Protein AF-A0A7S2NVS0-F1 (afdb_monomer_lite)

pLDDT: mean 70.88, std 17.39, range [43.09, 97.0]

Radius of gyration: 30.99 Å; chains: 1; bounding box: 41×58×102 Å

Sequence (188 aa):
AEGAEGAEAVEVVMEDGVVEHVLVHRTHGPLVEQYDGSGAMSLRWAPSQRVSRKRPWDRLTSTERMLLIRTAAKKNRAIREWRGSYGGAIDPKVPAFLAGGEPQSDKQRAAPEVWLGMVGTAEAAMSREREVVRAKASTAAQIPPSAWSRWSADQREAFLAGGDEPEPTVLADKEKEEADQRGAPARS

Structure (mmCIF, N/CA/C/O backbone):
data_AF-A0A7S2NVS0-F1
#
_entry.id   AF-A0A7S2NVS0-F1
#
loop_
_atom_site.group_PDB
_atom_site.id
_atom_site.type_symbol
_atom_site.label_atom_id
_atom_site.label_alt_id
_atom_site.label_comp_id
_atom_site.label_asym_id
_atom_site.label_entity_id
_atom_site.label_seq_id
_atom_site.pdbx_PDB_ins_code
_atom_site.Cartn_x
_atom_site.Cartn_y
_atom_site.Cartn_z
_atom_site.occupancy
_atom_site.B_iso_or_equiv
_atom_site.auth_seq_id
_atom_site.auth_comp_id
_atom_site.auth_asym_id
_atom_site.auth_atom_id
_atom_site.pdbx_PDB_model_num
ATOM 1 N N . ALA A 1 1 ? -0.458 -10.986 -19.015 1.00 51.22 1 ALA A N 1
ATOM 2 C CA . ALA A 1 1 ? -0.830 -10.467 -17.686 1.00 51.22 1 ALA A CA 1
ATOM 3 C C . ALA A 1 1 ? -2.259 -10.909 -17.369 1.00 51.22 1 ALA A C 1
ATOM 5 O O . ALA A 1 1 ? -3.194 -10.166 -17.611 1.00 51.22 1 ALA A O 1
ATOM 6 N N . GLU A 1 2 ? -2.442 -12.139 -16.885 1.00 53.41 2 GLU A N 1
ATOM 7 C CA . GLU A 1 2 ? -3.771 -12.725 -16.597 1.00 53.41 2 GLU A CA 1
ATOM 8 C C . GLU A 1 2 ? -4.329 -12.332 -15.210 1.00 53.41 2 GLU A C 1
ATOM 10 O O . GLU A 1 2 ? -5.344 -12.850 -14.770 1.00 53.41 2 GLU A O 1
ATOM 15 N N . GLY A 1 3 ? -3.673 -11.418 -14.484 1.00 60.66 3 GLY A N 1
ATOM 16 C CA . GLY A 1 3 ? -4.007 -11.115 -13.083 1.00 60.66 3 GLY A CA 1
ATOM 17 C C . GLY A 1 3 ? -4.937 -9.921 -12.841 1.00 60.66 3 GLY A C 1
ATOM 18 O O . GLY A 1 3 ? -5.255 -9.647 -11.685 1.00 60.66 3 GLY A O 1
ATOM 19 N N . ALA A 1 4 ? -5.328 -9.180 -13.882 1.00 66.56 4 ALA A N 1
ATOM 20 C CA . ALA A 1 4 ? -6.094 -7.934 -13.742 1.00 66.56 4 ALA A CA 1
ATOM 21 C C . ALA A 1 4 ? -7.596 -8.084 -14.040 1.00 66.56 4 ALA A C 1
ATOM 23 O O . ALA A 1 4 ? -8.362 -7.148 -13.810 1.00 66.56 4 ALA A O 1
ATOM 24 N N . GLU A 1 5 ? -8.033 -9.237 -14.548 1.00 81.25 5 GLU A N 1
ATOM 25 C CA . GLU A 1 5 ? -9.437 -9.459 -14.884 1.00 81.25 5 GLU A CA 1
ATOM 26 C C . GLU A 1 5 ? -10.285 -9.469 -13.599 1.00 81.25 5 GLU A C 1
ATOM 28 O O . GLU A 1 5 ? -10.056 -10.262 -12.687 1.00 81.25 5 GLU A O 1
ATOM 33 N N . GLY A 1 6 ? -11.225 -8.527 -13.481 1.00 85.94 6 GLY A N 1
ATOM 34 C CA . GLY A 1 6 ? -12.038 -8.350 -12.271 1.00 85.94 6 GLY A CA 1
ATOM 35 C C . GLY A 1 6 ? -11.386 -7.530 -11.149 1.00 85.94 6 GLY A C 1
ATOM 36 O O . GLY A 1 6 ? -11.865 -7.575 -10.010 1.00 85.94 6 GLY A O 1
ATOM 37 N N . ALA A 1 7 ? -10.311 -6.789 -11.440 1.00 91.56 7 ALA A N 1
ATOM 38 C CA . ALA A 1 7 ? -9.795 -5.760 -10.542 1.00 91.56 7 ALA A CA 1
ATOM 39 C C . ALA A 1 7 ? -10.493 -4.410 -10.776 1.00 91.56 7 ALA A C 1
ATOM 41 O O . ALA A 1 7 ? -10.682 -3.984 -11.912 1.00 91.56 7 ALA A O 1
ATOM 42 N N . GLU A 1 8 ? -10.851 -3.729 -9.691 1.00 95.12 8 GLU A N 1
ATOM 43 C CA . GLU A 1 8 ? -11.427 -2.382 -9.705 1.00 95.12 8 GLU A CA 1
ATOM 44 C C . GLU A 1 8 ? -10.354 -1.353 -9.337 1.00 95.12 8 GLU A C 1
ATOM 46 O O . GLU A 1 8 ? -9.550 -1.588 -8.433 1.00 95.12 8 GLU A O 1
ATOM 51 N N . ALA A 1 9 ? -10.320 -0.217 -10.034 1.00 95.56 9 ALA A N 1
ATOM 52 C CA . ALA A 1 9 ? -9.428 0.883 -9.690 1.00 95.56 9 ALA A CA 1
ATOM 53 C C . ALA A 1 9 ? -10.047 1.729 -8.570 1.00 95.56 9 ALA A C 1
ATOM 55 O O . ALA A 1 9 ? -11.137 2.270 -8.723 1.00 95.56 9 ALA A O 1
ATOM 56 N N . VAL A 1 10 ? -9.331 1.855 -7.455 1.00 96.44 10 VAL A N 1
ATOM 57 C CA . VAL A 1 10 ? -9.724 2.663 -6.298 1.00 96.44 10 VAL A CA 1
ATOM 58 C C . VAL A 1 10 ? -8.764 3.838 -6.165 1.00 96.44 10 VAL A C 1
ATOM 60 O O . VAL A 1 10 ? -7.545 3.652 -6.171 1.00 96.44 10 VAL A O 1
ATOM 63 N N . GLU A 1 11 ? -9.311 5.043 -6.026 1.00 97.00 11 GLU A N 1
ATOM 64 C CA . GLU A 1 11 ? -8.546 6.260 -5.753 1.00 97.00 11 GLU A CA 1
ATOM 65 C C . GLU A 1 11 ? -8.281 6.404 -4.254 1.00 97.00 11 GLU A C 1
ATOM 67 O O . GLU A 1 11 ? -9.184 6.288 -3.422 1.00 97.00 11 GLU A O 1
ATOM 72 N N . VAL A 1 12 ? -7.025 6.658 -3.900 1.00 96.31 12 VAL A N 1
ATOM 73 C CA . VAL A 1 12 ? -6.580 6.813 -2.517 1.00 96.31 12 VAL A CA 1
ATOM 74 C C . VAL A 1 12 ? -5.915 8.171 -2.370 1.00 96.31 12 VAL A C 1
ATOM 76 O O . VAL A 1 12 ? -4.869 8.419 -2.964 1.00 96.31 12 VAL A O 1
ATOM 79 N N . VAL A 1 13 ? -6.501 9.037 -1.545 1.00 96.44 13 VAL A N 1
ATOM 80 C CA . VAL A 1 13 ? -5.886 10.317 -1.175 1.00 96.44 13 VAL A CA 1
ATOM 81 C C . VAL A 1 13 ? -4.841 10.068 -0.089 1.00 96.44 13 VAL A C 1
ATOM 83 O O . VAL A 1 13 ? -5.145 9.538 0.984 1.00 96.44 13 VAL A O 1
ATOM 86 N N . MET A 1 14 ? -3.596 10.417 -0.389 1.00 94.62 14 MET A N 1
ATOM 87 C CA . MET A 1 14 ? -2.447 10.261 0.498 1.00 94.62 14 MET A CA 1
ATOM 88 C C . MET A 1 14 ? -2.345 11.435 1.485 1.00 94.62 14 MET A C 1
ATOM 90 O O . MET A 1 14 ? -3.048 12.437 1.370 1.00 94.62 14 MET A O 1
ATOM 94 N N . GLU A 1 15 ? -1.468 11.312 2.485 1.00 92.88 15 GLU A N 1
ATOM 95 C CA . GLU A 1 15 ? -1.301 12.319 3.554 1.00 92.88 15 GLU A CA 1
ATOM 96 C C . GLU A 1 15 ? -0.820 13.679 3.037 1.00 92.88 15 GLU A C 1
ATOM 98 O O . GLU A 1 15 ? -1.098 14.703 3.649 1.00 92.88 15 GLU A O 1
ATOM 103 N N . ASP A 1 16 ? -0.136 13.691 1.898 1.00 91.94 16 ASP A N 1
ATOM 104 C CA . ASP A 1 16 ? 0.368 14.882 1.219 1.00 91.94 16 ASP A CA 1
ATOM 105 C C . ASP A 1 16 ? -0.579 15.406 0.125 1.00 91.94 16 ASP A C 1
ATOM 107 O O . ASP A 1 16 ? -0.202 16.275 -0.656 1.00 91.94 16 ASP A O 1
ATOM 111 N N . GLY A 1 17 ? -1.805 14.878 0.048 1.00 94.50 17 GLY A N 1
ATOM 112 C CA . GLY A 1 17 ? -2.812 15.286 -0.935 1.00 94.50 17 GLY A CA 1
ATOM 113 C C . GLY A 1 17 ? -2.634 14.676 -2.328 1.00 94.50 17 GLY A C 1
ATOM 114 O O . GLY A 1 17 ? -3.456 14.933 -3.205 1.00 94.50 17 GLY A O 1
ATOM 115 N N . VAL A 1 18 ? -1.609 13.844 -2.546 1.00 93.12 18 VAL A N 1
ATOM 116 C CA . VAL A 1 18 ? -1.428 13.118 -3.810 1.00 93.12 18 VAL A CA 1
ATOM 117 C C . VAL A 1 18 ? -2.477 12.013 -3.927 1.00 93.12 18 VAL A C 1
ATOM 119 O O . VAL A 1 18 ? -2.719 11.271 -2.974 1.00 93.12 18 VAL A O 1
ATOM 122 N N . VAL A 1 19 ? -3.093 11.887 -5.102 1.00 95.19 19 VAL A N 1
ATOM 123 C CA . VAL A 1 19 ? -4.043 10.810 -5.406 1.00 95.19 19 VAL A CA 1
ATOM 124 C C . VAL A 1 19 ? -3.295 9.646 -6.047 1.00 95.19 19 VAL A C 1
ATOM 126 O O . VAL A 1 19 ? -2.609 9.816 -7.052 1.00 95.19 19 VAL A O 1
ATOM 129 N N . GLU A 1 20 ? -3.428 8.459 -5.462 1.00 94.62 20 GLU A N 1
ATOM 130 C CA . GLU A 1 20 ? -2.866 7.216 -5.987 1.00 94.62 20 GLU A CA 1
ATOM 131 C C . GLU A 1 20 ? -3.966 6.258 -6.441 1.00 94.62 20 GLU A C 1
ATOM 133 O O . GLU A 1 20 ? -4.953 6.047 -5.735 1.00 94.62 20 GLU A O 1
ATOM 138 N N . HIS A 1 21 ? -3.763 5.625 -7.597 1.00 94.12 21 HIS A N 1
ATOM 139 C CA . HIS A 1 21 ? -4.664 4.597 -8.111 1.00 94.12 21 HIS A CA 1
ATOM 140 C C . HIS A 1 21 ? -4.182 3.212 -7.679 1.00 94.12 21 HIS A C 1
ATOM 142 O O . HIS A 1 21 ? -3.051 2.803 -7.956 1.00 94.12 21 HIS A O 1
ATOM 148 N N . VAL A 1 22 ? -5.056 2.467 -7.006 1.00 95.25 22 VAL A N 1
ATOM 149 C CA . VAL A 1 22 ? -4.787 1.098 -6.559 1.00 95.25 22 VAL A CA 1
ATOM 150 C C . VAL A 1 22 ? -5.774 0.154 -7.221 1.00 95.25 22 VAL A C 1
ATOM 152 O O . VAL A 1 22 ? -6.982 0.317 -7.087 1.00 95.25 22 VAL A O 1
ATOM 155 N N . LEU A 1 23 ? -5.262 -0.869 -7.901 1.00 95.44 23 LEU A N 1
ATOM 156 C CA . LEU A 1 23 ? -6.093 -1.950 -8.424 1.00 95.44 23 LEU A CA 1
ATOM 157 C C . LEU A 1 23 ? -6.447 -2.911 -7.289 1.00 95.44 23 LEU A C 1
ATOM 159 O O . LEU A 1 23 ? -5.560 -3.407 -6.600 1.00 95.44 23 LEU A O 1
ATOM 163 N N . VAL A 1 24 ? -7.729 -3.199 -7.092 1.00 95.19 24 VAL A N 1
ATOM 164 C CA . VAL A 1 24 ? -8.228 -4.091 -6.042 1.00 95.19 24 VAL A CA 1
ATOM 165 C C . VAL A 1 24 ? -8.973 -5.253 -6.678 1.00 95.19 24 VAL A C 1
ATOM 167 O O . VAL A 1 24 ? -10.038 -5.092 -7.262 1.00 95.19 24 VAL A O 1
ATOM 170 N N . HIS A 1 25 ? -8.424 -6.455 -6.539 1.00 94.31 25 HIS A N 1
ATOM 171 C CA . HIS A 1 25 ? -9.070 -7.679 -6.992 1.00 94.31 25 HIS A CA 1
ATOM 172 C C . HIS A 1 25 ? -10.105 -8.150 -5.965 1.00 94.31 25 HIS A C 1
ATOM 174 O O . HIS A 1 25 ? -9.804 -8.261 -4.772 1.00 94.31 25 HIS A O 1
ATOM 180 N N . ARG A 1 26 ? -11.302 -8.531 -6.425 1.00 91.56 26 ARG A N 1
ATOM 181 C CA . ARG A 1 26 ? -12.437 -8.895 -5.555 1.00 91.56 26 ARG A CA 1
ATOM 182 C C . ARG A 1 26 ? -12.120 -9.963 -4.501 1.00 91.56 26 ARG A C 1
ATOM 184 O O . ARG A 1 26 ? -12.617 -9.879 -3.384 1.00 91.56 26 ARG A O 1
ATOM 191 N N . THR A 1 27 ? -11.313 -10.967 -4.844 1.00 90.38 27 THR A N 1
ATOM 192 C CA . THR A 1 27 ? -10.939 -12.077 -3.938 1.00 90.38 27 THR A CA 1
ATOM 193 C C . THR A 1 27 ? -9.531 -11.975 -3.345 1.00 90.38 27 THR A C 1
ATOM 195 O O . THR A 1 27 ? -9.277 -12.552 -2.290 1.00 90.38 27 THR A O 1
ATOM 198 N N . HIS A 1 28 ? -8.615 -11.254 -3.999 1.00 88.25 28 HIS A N 1
ATOM 199 C CA . HIS A 1 28 ? -7.193 -11.228 -3.636 1.00 88.25 28 HIS A CA 1
ATOM 200 C C . HIS A 1 28 ? -6.777 -9.922 -2.948 1.00 88.25 28 HIS A C 1
ATOM 202 O O . HIS A 1 28 ? -5.671 -9.844 -2.413 1.00 88.25 28 HIS A O 1
ATOM 208 N N . GLY A 1 29 ? -7.653 -8.915 -2.943 1.00 92.50 29 GLY A N 1
ATOM 209 C CA . GLY A 1 29 ? -7.386 -7.607 -2.367 1.00 92.50 29 GLY A CA 1
ATOM 210 C C . GLY A 1 29 ? -6.532 -6.711 -3.263 1.00 92.50 29 GLY A C 1
ATOM 211 O O . GLY A 1 29 ? -6.523 -6.891 -4.483 1.00 92.50 29 GLY A O 1
ATOM 212 N N . PRO A 1 30 ? -5.851 -5.708 -2.685 1.00 94.56 30 PRO A N 1
ATOM 213 C CA . PRO A 1 30 ? -5.101 -4.733 -3.453 1.00 94.56 30 PRO A CA 1
ATOM 214 C C . PRO A 1 30 ? -3.887 -5.375 -4.128 1.00 94.56 30 PRO A C 1
ATOM 216 O O . PRO A 1 30 ? -3.174 -6.206 -3.551 1.00 94.56 30 PRO A O 1
ATOM 219 N N . LEU A 1 31 ? -3.658 -4.959 -5.364 1.00 92.62 31 LEU A N 1
ATOM 220 C CA . LEU A 1 31 ? -2.532 -5.337 -6.192 1.00 92.62 31 LEU A CA 1
ATOM 221 C C . LEU A 1 31 ? -1.467 -4.238 -6.121 1.00 92.62 31 LEU A C 1
ATOM 223 O O . LEU A 1 31 ? -1.772 -3.044 -6.091 1.00 92.62 31 LEU A O 1
ATOM 227 N N . VAL A 1 32 ? -0.211 -4.662 -6.092 1.00 91.62 32 VAL A N 1
ATOM 228 C CA . VAL A 1 32 ? 0.965 -3.795 -6.105 1.00 91.62 32 VAL A CA 1
ATOM 229 C C . VAL A 1 32 ? 1.737 -4.035 -7.386 1.00 91.62 32 VAL A C 1
ATOM 231 O O . VAL A 1 32 ? 1.923 -5.184 -7.789 1.00 91.62 32 VAL A O 1
ATOM 234 N N . GLU A 1 33 ? 2.177 -2.959 -8.025 1.00 89.06 33 GLU A N 1
ATOM 235 C CA . GLU A 1 33 ? 3.035 -3.045 -9.201 1.00 89.06 33 GLU A CA 1
ATOM 236 C C . GLU A 1 33 ? 4.318 -3.803 -8.861 1.00 89.06 33 GLU A C 1
ATOM 238 O O . GLU A 1 33 ? 4.931 -3.600 -7.815 1.00 89.06 33 GLU A O 1
ATOM 243 N N . GLN A 1 34 ? 4.740 -4.704 -9.737 1.00 85.50 34 GLN A N 1
ATOM 244 C CA . GLN A 1 34 ? 6.049 -5.325 -9.610 1.00 85.50 34 GLN A CA 1
ATOM 245 C C . GLN A 1 34 ? 7.122 -4.337 -10.039 1.00 85.50 34 GLN A C 1
ATOM 247 O O . GLN A 1 34 ? 6.891 -3.524 -10.932 1.00 85.50 34 GLN A O 1
ATOM 252 N N . TYR A 1 35 ? 8.304 -4.419 -9.424 1.00 81.00 35 TYR A N 1
ATOM 253 C CA . TYR A 1 35 ? 9.426 -3.548 -9.773 1.00 81.00 35 TYR A CA 1
ATOM 254 C C . TYR A 1 35 ? 9.670 -3.573 -11.278 1.00 81.00 35 TYR A C 1
ATOM 256 O O . TYR A 1 35 ? 9.578 -2.513 -11.895 1.00 81.00 35 TYR A O 1
ATOM 264 N N . ASP A 1 36 ? 9.830 -4.775 -11.847 1.00 77.19 36 ASP A N 1
ATOM 265 C CA . ASP A 1 36 ? 10.077 -5.076 -13.269 1.00 77.19 36 ASP A CA 1
ATOM 266 C C . ASP A 1 36 ? 9.042 -4.509 -14.259 1.00 77.19 36 ASP A C 1
ATOM 268 O O . ASP A 1 36 ? 9.291 -4.504 -15.461 1.00 77.19 36 ASP A O 1
ATOM 272 N N . GLY A 1 37 ? 7.897 -4.015 -13.776 1.00 74.56 37 GLY A N 1
ATOM 273 C CA . GLY A 1 37 ? 6.821 -3.491 -14.613 1.00 74.56 37 GLY A CA 1
ATOM 274 C C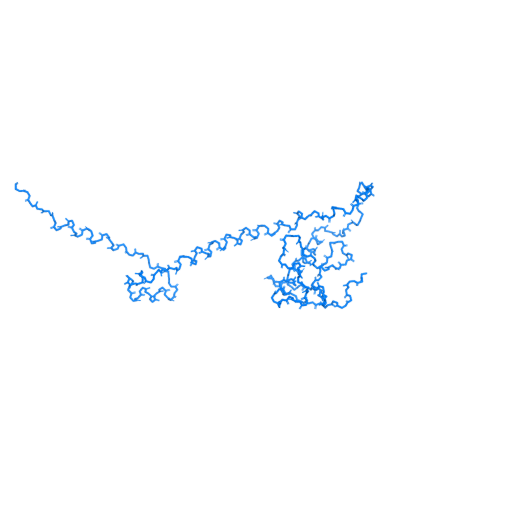 . GLY A 1 37 ? 6.069 -4.568 -15.391 1.00 74.56 37 GLY A C 1
ATOM 275 O O . GLY A 1 37 ? 5.205 -4.233 -16.196 1.00 74.56 37 GLY A O 1
ATOM 276 N N . SER A 1 38 ? 6.356 -5.850 -15.148 1.00 73.88 38 SER A N 1
ATOM 277 C CA . SER A 1 38 ? 5.754 -6.971 -15.875 1.00 73.88 38 SER A CA 1
ATOM 278 C C . SER A 1 38 ? 4.292 -7.229 -15.482 1.00 73.88 38 SER A C 1
ATOM 280 O O . SER A 1 38 ? 3.557 -7.921 -16.192 1.00 73.88 38 SER A O 1
ATOM 282 N N . GLY A 1 39 ? 3.833 -6.621 -14.385 1.00 78.94 39 GLY A N 1
ATOM 283 C CA . GLY A 1 39 ? 2.433 -6.609 -13.990 1.00 78.94 39 GLY A CA 1
ATOM 284 C C . GLY A 1 39 ? 2.211 -6.112 -12.569 1.00 78.94 39 GLY A C 1
ATOM 285 O O . GLY A 1 39 ? 3.102 -5.568 -11.915 1.00 78.94 39 GLY A O 1
ATOM 286 N N . ALA A 1 40 ? 0.988 -6.319 -12.088 1.00 79.19 40 ALA A N 1
ATOM 287 C CA . ALA A 1 40 ? 0.631 -6.127 -10.694 1.00 79.19 40 ALA A CA 1
ATOM 288 C C . ALA A 1 40 ? 0.474 -7.494 -10.023 1.00 79.19 40 ALA A C 1
ATOM 290 O O . ALA A 1 40 ? -0.106 -8.421 -10.591 1.00 79.19 40 ALA A O 1
ATOM 291 N N . MET A 1 41 ? 0.986 -7.624 -8.806 1.00 79.19 41 MET A N 1
ATOM 292 C CA . MET A 1 41 ? 0.850 -8.827 -7.998 1.00 79.19 41 MET A CA 1
ATOM 293 C C . MET A 1 41 ? 0.013 -8.538 -6.760 1.00 79.19 41 MET A C 1
ATOM 295 O O . MET A 1 41 ? 0.090 -7.453 -6.188 1.00 79.19 41 MET A O 1
ATOM 299 N N . SER A 1 42 ? -0.773 -9.519 -6.312 1.00 76.62 42 SER A N 1
ATOM 300 C CA . SER A 1 42 ? -1.450 -9.412 -5.016 1.00 76.62 42 SER A CA 1
ATOM 301 C C . SER A 1 42 ? -0.417 -9.107 -3.938 1.00 76.62 42 SER A C 1
ATOM 303 O O . SER A 1 42 ? 0.658 -9.719 -3.917 1.00 76.62 42 SER A O 1
ATOM 305 N N . LEU A 1 43 ? -0.740 -8.155 -3.060 1.00 73.94 43 LEU A N 1
ATOM 306 C CA . LEU A 1 43 ? 0.087 -7.797 -1.917 1.00 73.94 43 LEU A CA 1
ATOM 307 C C . LEU A 1 43 ? 0.180 -8.994 -0.954 1.00 73.94 43 LEU A C 1
ATOM 309 O O . LEU A 1 43 ? -0.506 -9.064 0.064 1.00 73.94 43 LEU A O 1
ATOM 313 N N . ARG A 1 44 ? 1.046 -9.961 -1.263 1.00 63.03 44 ARG A N 1
ATOM 314 C CA . ARG A 1 44 ? 1.382 -11.045 -0.344 1.00 63.03 44 ARG A CA 1
ATOM 315 C C . ARG A 1 44 ? 2.283 -10.458 0.732 1.00 63.03 44 ARG A C 1
ATOM 317 O O . ARG A 1 44 ? 3.398 -10.017 0.467 1.00 63.03 44 ARG A O 1
ATOM 324 N N . TRP A 1 45 ? 1.745 -10.389 1.944 1.00 59.19 45 TRP A N 1
ATOM 325 C CA . TRP A 1 45 ? 2.390 -9.780 3.100 1.00 59.19 45 TRP A CA 1
ATOM 326 C C . TRP A 1 45 ? 3.813 -10.291 3.329 1.00 59.19 45 TRP A C 1
ATOM 328 O O . TRP A 1 45 ? 4.070 -11.499 3.263 1.00 59.19 45 TRP A O 1
ATOM 338 N N . ALA A 1 46 ? 4.701 -9.366 3.697 1.00 49.59 46 ALA A N 1
ATOM 339 C CA . ALA A 1 46 ? 6.030 -9.681 4.197 1.00 49.59 46 ALA A CA 1
ATOM 340 C C . ALA A 1 46 ? 5.955 -10.733 5.341 1.00 49.59 46 ALA A C 1
ATOM 342 O O . ALA A 1 46 ? 4.987 -10.736 6.111 1.00 49.59 46 ALA A O 1
ATOM 343 N N . PRO A 1 47 ? 6.943 -11.638 5.475 1.00 49.59 47 PRO A N 1
ATOM 344 C CA . PRO A 1 47 ? 7.096 -12.643 6.537 1.00 49.59 47 PRO A CA 1
ATOM 345 C C . PRO A 1 47 ? 6.896 -12.125 7.953 1.00 49.59 47 PRO A C 1
ATOM 347 O O . PRO A 1 47 ? 6.464 -12.884 8.821 1.00 49.59 47 PRO A O 1
ATOM 350 N N . SER A 1 48 ? 7.175 -10.845 8.185 1.00 50.62 48 SER A N 1
ATOM 351 C CA . SER A 1 48 ? 7.202 -10.239 9.511 1.00 50.62 48 SER A CA 1
ATOM 352 C C . SER A 1 48 ? 5.823 -9.939 10.114 1.00 50.62 48 SER A C 1
ATOM 354 O O . SER A 1 48 ? 5.710 -9.888 11.337 1.00 50.62 48 SER A O 1
ATOM 356 N N . GLN A 1 49 ? 4.745 -9.818 9.326 1.00 51.28 49 GLN A N 1
ATOM 357 C CA . GLN A 1 49 ? 3.393 -9.596 9.866 1.00 51.28 49 GLN A CA 1
ATOM 358 C C . GLN A 1 49 ? 2.602 -10.909 9.962 1.00 51.28 49 GLN A C 1
ATOM 360 O O . GLN A 1 49 ? 1.840 -11.294 9.075 1.00 51.28 49 GLN A O 1
ATOM 365 N N . ARG A 1 50 ? 2.771 -11.616 11.088 1.00 50.97 50 ARG A N 1
ATOM 366 C CA . ARG A 1 50 ? 2.109 -12.905 11.380 1.00 50.97 50 ARG A CA 1
ATOM 367 C C . ARG A 1 50 ? 0.577 -12.834 11.506 1.00 50.97 50 ARG A C 1
ATOM 369 O O . ARG A 1 50 ? -0.070 -13.876 11.459 1.00 50.97 50 ARG A O 1
ATOM 376 N N . VAL A 1 51 ? -0.008 -11.648 11.679 1.00 47.62 51 VAL A N 1
ATOM 377 C CA . VAL A 1 51 ? -1.382 -11.509 12.202 1.00 47.62 51 VAL A CA 1
ATOM 378 C C . VAL A 1 51 ? -2.470 -11.548 11.112 1.00 47.62 51 VAL A C 1
ATOM 380 O O . VAL A 1 51 ? -3.594 -11.957 11.396 1.00 47.62 51 VAL A O 1
ATOM 383 N N . SER A 1 52 ? -2.165 -11.217 9.851 1.00 52.50 52 SER A N 1
ATOM 384 C CA . SER A 1 52 ? -3.181 -11.172 8.779 1.00 52.50 52 SER A CA 1
ATOM 385 C C . SER A 1 52 ? -3.147 -12.352 7.803 1.00 52.50 52 SER A C 1
ATOM 387 O O . SER A 1 52 ? -4.159 -12.626 7.165 1.00 52.50 52 SER A O 1
ATOM 389 N N . ARG A 1 53 ? -2.050 -13.127 7.751 1.00 57.53 53 ARG A N 1
ATOM 390 C CA . ARG A 1 53 ? -1.811 -14.202 6.757 1.00 57.53 53 ARG A CA 1
ATOM 391 C C . ARG A 1 53 ? -2.901 -15.268 6.630 1.00 57.53 53 ARG A C 1
ATOM 393 O O . ARG A 1 53 ? -2.946 -15.955 5.617 1.00 57.53 53 ARG A O 1
ATOM 400 N N . LYS A 1 54 ? -3.749 -15.437 7.643 1.00 66.00 54 LYS A N 1
ATOM 401 C CA . LYS A 1 54 ? -4.773 -16.489 7.657 1.00 66.00 54 LYS A CA 1
ATOM 402 C C . LYS A 1 54 ? -6.130 -16.050 7.115 1.00 66.00 54 LYS A C 1
ATOM 404 O O . LYS A 1 54 ? -6.940 -16.920 6.811 1.00 66.00 54 LYS A O 1
ATOM 409 N N . ARG A 1 55 ? -6.422 -14.745 7.052 1.00 83.81 55 ARG A N 1
ATOM 410 C CA . ARG A 1 55 ? -7.772 -14.278 6.717 1.00 83.81 55 ARG A CA 1
ATOM 411 C C . ARG A 1 55 ? -7.861 -13.908 5.233 1.00 83.81 55 ARG A C 1
ATOM 413 O O . ARG A 1 55 ? -7.082 -13.067 4.787 1.00 83.81 55 ARG A O 1
ATOM 420 N N . PRO A 1 56 ? -8.778 -14.532 4.473 1.00 88.12 56 PRO A N 1
ATOM 421 C CA . PRO A 1 56 ? -9.024 -14.145 3.091 1.00 88.12 56 PRO A CA 1
ATOM 422 C C . PRO A 1 56 ? -9.630 -12.732 3.037 1.00 88.12 56 PRO A C 1
ATOM 424 O O . PRO A 1 56 ? -10.199 -12.249 4.020 1.00 88.12 56 PRO A O 1
ATOM 427 N N . TRP A 1 57 ? -9.456 -12.048 1.904 1.00 90.56 57 TRP A N 1
ATOM 428 C CA . TRP A 1 57 ? -9.798 -10.630 1.723 1.00 90.56 57 TRP A CA 1
ATOM 429 C C . TRP A 1 57 ? -11.266 -10.303 2.046 1.00 90.56 57 TRP A C 1
ATOM 431 O O . TRP A 1 57 ? -11.585 -9.289 2.676 1.00 90.56 57 TRP A O 1
ATOM 441 N N . ASP A 1 58 ? -12.163 -11.209 1.670 1.00 91.56 58 ASP A N 1
ATOM 442 C CA . ASP A 1 58 ? -13.600 -11.162 1.932 1.00 91.56 58 ASP A CA 1
ATOM 443 C C . ASP A 1 58 ? -13.943 -11.204 3.432 1.00 91.56 58 ASP A C 1
ATOM 445 O O . ASP A 1 58 ? -14.978 -10.678 3.834 1.00 91.56 58 ASP A O 1
ATOM 449 N N . ARG A 1 59 ? -13.052 -11.731 4.279 1.00 91.12 59 ARG A N 1
ATOM 450 C CA . ARG A 1 59 ? -13.223 -11.807 5.741 1.00 91.12 59 ARG A CA 1
ATOM 451 C C . ARG A 1 59 ? -12.522 -10.697 6.522 1.00 91.12 59 ARG A C 1
ATOM 453 O O . ARG A 1 59 ? -12.543 -10.716 7.753 1.00 91.12 59 ARG A O 1
ATOM 460 N N . LEU A 1 60 ? -11.873 -9.760 5.839 1.00 90.12 60 LEU A N 1
ATOM 461 C CA . LEU A 1 60 ? -11.278 -8.592 6.482 1.00 90.12 60 LEU A CA 1
ATOM 462 C C . LEU A 1 60 ? -12.342 -7.541 6.805 1.00 90.12 60 LEU A C 1
ATOM 464 O O . LEU A 1 60 ? -13.292 -7.348 6.043 1.00 90.12 60 LEU A O 1
ATOM 468 N N . THR A 1 61 ? -12.153 -6.839 7.919 1.00 93.62 61 THR A N 1
ATOM 469 C CA . THR A 1 61 ? -12.977 -5.681 8.288 1.00 93.62 61 THR A CA 1
ATOM 470 C C . THR A 1 61 ? -12.746 -4.518 7.319 1.00 93.62 61 THR A C 1
ATOM 472 O O . THR A 1 61 ? -11.725 -4.459 6.630 1.00 93.62 61 THR A O 1
ATOM 475 N N . SER A 1 62 ? -13.673 -3.558 7.271 1.00 94.69 62 SER A N 1
ATOM 476 C CA . SER A 1 62 ? -13.526 -2.347 6.447 1.00 94.69 62 SER A CA 1
ATOM 477 C C . SER A 1 62 ? -12.230 -1.594 6.760 1.00 94.69 62 SER A C 1
ATOM 479 O O . SER A 1 62 ? -11.509 -1.204 5.843 1.00 94.69 62 SER A O 1
ATOM 481 N N . THR A 1 63 ? -11.880 -1.471 8.042 1.00 92.94 63 THR A N 1
ATOM 482 C CA . THR A 1 63 ? -10.643 -0.827 8.497 1.00 92.94 63 THR A CA 1
ATOM 483 C C . THR A 1 63 ? -9.397 -1.579 8.031 1.00 92.94 63 THR A C 1
ATOM 485 O O . THR A 1 63 ? -8.454 -0.960 7.543 1.00 92.94 63 THR A O 1
ATOM 488 N N . GLU A 1 64 ? -9.391 -2.913 8.126 1.00 90.25 64 GLU A N 1
ATOM 489 C CA . GLU A 1 64 ? -8.280 -3.741 7.636 1.00 90.25 64 GLU A CA 1
ATOM 490 C C . GLU A 1 64 ? -8.115 -3.605 6.117 1.00 90.25 64 GLU A C 1
ATOM 492 O O . GLU A 1 64 ? -6.999 -3.417 5.634 1.00 90.25 64 GLU A O 1
ATOM 497 N N . ARG A 1 65 ? -9.218 -3.635 5.358 1.00 92.56 65 ARG A N 1
ATOM 498 C CA . ARG A 1 65 ? -9.189 -3.436 3.902 1.00 92.56 65 ARG A CA 1
ATOM 499 C C . ARG A 1 65 ? -8.649 -2.058 3.533 1.00 92.56 65 ARG A C 1
ATOM 501 O O . ARG A 1 65 ? -7.765 -1.965 2.686 1.00 92.56 65 ARG A O 1
ATOM 508 N N . MET A 1 66 ? -9.122 -1.009 4.202 1.00 93.38 66 MET A N 1
ATOM 509 C CA . MET A 1 66 ? -8.656 0.363 3.991 1.00 93.38 66 MET A CA 1
ATOM 510 C C . MET A 1 66 ? -7.154 0.501 4.276 1.00 93.38 66 MET A C 1
ATOM 512 O O . MET A 1 66 ? -6.424 1.095 3.482 1.00 93.38 66 MET A O 1
ATOM 516 N N . LEU A 1 67 ? -6.668 -0.094 5.369 1.00 91.75 67 LEU A N 1
ATOM 517 C CA . LEU A 1 67 ? -5.249 -0.077 5.726 1.00 91.75 67 LEU A CA 1
ATOM 518 C C . LEU A 1 67 ? -4.390 -0.769 4.660 1.00 91.75 67 LEU A C 1
ATOM 520 O O . LEU A 1 67 ? -3.323 -0.269 4.297 1.00 91.75 67 LEU A O 1
ATOM 524 N N . LEU A 1 68 ? -4.860 -1.891 4.115 1.00 91.44 68 LEU A N 1
ATOM 525 C CA . LEU A 1 68 ? -4.160 -2.617 3.055 1.00 91.44 68 LEU A CA 1
ATOM 526 C C . LEU A 1 6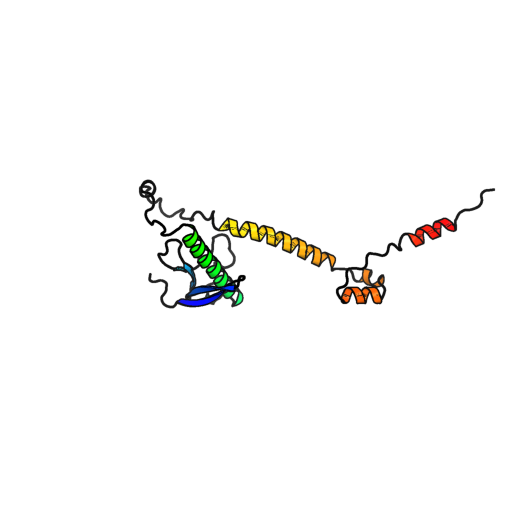8 ? -4.155 -1.866 1.725 1.00 91.44 68 LEU A C 1
ATOM 528 O O . LEU A 1 68 ? -3.117 -1.834 1.068 1.00 91.44 68 LEU A O 1
ATOM 532 N N . ILE A 1 69 ? -5.264 -1.225 1.357 1.00 94.31 69 ILE A N 1
ATOM 533 C CA . ILE A 1 69 ? -5.343 -0.380 0.159 1.00 94.31 69 ILE A CA 1
ATOM 534 C C . ILE A 1 69 ? -4.360 0.789 0.279 1.00 94.31 69 ILE A C 1
ATOM 536 O O . ILE A 1 69 ? -3.548 1.006 -0.618 1.00 94.31 69 ILE A O 1
ATOM 540 N N . ARG A 1 70 ? -4.331 1.475 1.428 1.00 93.88 70 ARG A N 1
ATOM 541 C CA . ARG A 1 70 ? -3.373 2.562 1.689 1.00 93.88 70 ARG A CA 1
ATOM 542 C C . ARG A 1 70 ? -1.922 2.079 1.683 1.00 93.88 70 ARG A C 1
ATOM 544 O O . ARG A 1 70 ? -1.035 2.778 1.205 1.00 93.88 70 ARG A O 1
ATOM 551 N N . THR A 1 71 ? -1.670 0.870 2.181 1.00 91.44 71 THR A N 1
ATOM 552 C CA . THR A 1 71 ? -0.335 0.252 2.138 1.00 91.44 71 THR A CA 1
ATOM 553 C C . THR A 1 71 ? 0.092 -0.043 0.701 1.00 91.44 71 THR A C 1
ATOM 555 O O . THR A 1 71 ? 1.236 0.220 0.336 1.00 91.44 71 THR A O 1
ATOM 558 N N . ALA A 1 72 ? -0.816 -0.564 -0.126 1.00 92.88 72 ALA A N 1
ATOM 559 C CA . ALA A 1 72 ? -0.559 -0.791 -1.542 1.00 92.88 72 ALA A CA 1
ATOM 560 C C . ALA A 1 72 ? -0.300 0.527 -2.287 1.00 92.88 72 ALA A C 1
ATOM 562 O O . ALA A 1 72 ? 0.674 0.601 -3.031 1.00 92.88 72 ALA A O 1
ATOM 563 N N . ALA A 1 73 ? -1.072 1.584 -2.005 1.00 95.25 73 ALA A N 1
ATOM 564 C CA . ALA A 1 73 ? -0.834 2.927 -2.540 1.00 95.25 73 ALA A CA 1
ATOM 565 C C . ALA A 1 73 ? 0.574 3.440 -2.193 1.00 95.25 73 ALA A C 1
ATOM 567 O O . ALA A 1 73 ? 1.323 3.834 -3.085 1.00 95.25 73 ALA A O 1
ATOM 568 N N . LYS A 1 74 ? 0.985 3.344 -0.914 1.00 93.88 74 LYS A N 1
ATOM 569 C CA . LYS A 1 74 ? 2.344 3.713 -0.469 1.00 93.88 74 LYS A CA 1
ATOM 570 C C . LYS A 1 74 ? 3.425 2.949 -1.245 1.00 93.88 74 LYS A C 1
ATOM 572 O O . LYS A 1 74 ? 4.425 3.541 -1.640 1.00 93.88 74 LYS A O 1
ATOM 577 N N . LYS A 1 75 ? 3.226 1.651 -1.499 1.00 91.00 75 LYS A N 1
ATOM 578 C CA . LYS A 1 75 ? 4.183 0.835 -2.265 1.00 91.00 75 LYS A CA 1
ATOM 579 C C . LYS A 1 75 ? 4.225 1.193 -3.748 1.00 91.00 75 LYS A C 1
ATOM 581 O O . LYS A 1 75 ? 5.320 1.350 -4.274 1.00 91.00 75 LYS A O 1
ATOM 586 N N . ASN A 1 76 ? 3.076 1.341 -4.404 1.00 92.56 76 ASN A N 1
ATOM 587 C CA . ASN A 1 76 ? 3.015 1.722 -5.819 1.00 92.56 76 ASN A CA 1
ATOM 588 C C . ASN A 1 76 ? 3.694 3.072 -6.046 1.00 92.56 76 ASN A C 1
ATOM 590 O O . ASN A 1 76 ? 4.503 3.211 -6.962 1.00 92.56 76 ASN A O 1
ATOM 594 N N . ARG A 1 77 ? 3.449 4.029 -5.149 1.00 93.06 77 ARG A N 1
ATOM 595 C CA . ARG A 1 77 ? 4.134 5.316 -5.160 1.00 93.06 77 ARG A CA 1
ATOM 596 C C . ARG A 1 77 ? 5.643 5.168 -5.011 1.00 93.06 77 ARG A C 1
ATOM 598 O O . ARG A 1 77 ? 6.372 5.670 -5.856 1.00 93.06 77 ARG A O 1
ATOM 605 N N . ALA A 1 78 ? 6.112 4.439 -3.997 1.00 90.06 78 ALA 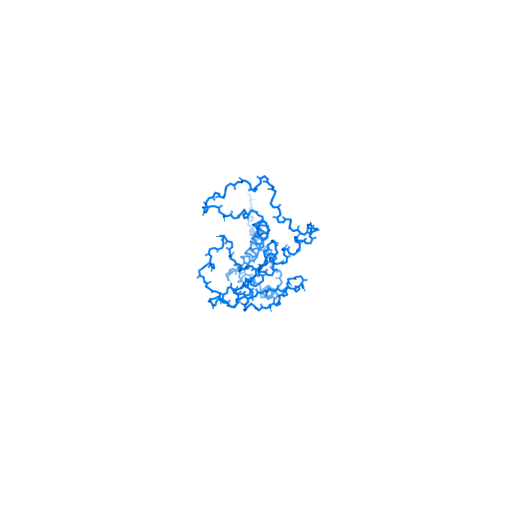A N 1
ATOM 606 C CA . ALA A 1 78 ? 7.543 4.223 -3.786 1.00 90.06 78 ALA A CA 1
ATOM 607 C C . ALA A 1 78 ? 8.217 3.567 -5.006 1.00 90.06 78 ALA A C 1
ATOM 609 O O . ALA A 1 78 ? 9.332 3.929 -5.372 1.00 90.06 78 ALA A O 1
ATOM 610 N N . ILE A 1 79 ? 7.535 2.632 -5.673 1.00 88.31 79 ILE A N 1
ATOM 611 C CA . ILE A 1 79 ? 8.017 2.002 -6.910 1.00 88.31 79 ILE A CA 1
ATOM 612 C C . ILE A 1 79 ? 8.082 3.020 -8.051 1.00 88.31 79 ILE A C 1
ATOM 614 O O . ILE A 1 79 ? 9.066 3.043 -8.790 1.00 88.31 79 ILE A O 1
ATOM 618 N N . ARG A 1 80 ? 7.073 3.884 -8.189 1.00 87.00 80 ARG A N 1
ATOM 619 C CA . ARG A 1 80 ? 7.045 4.935 -9.213 1.00 87.00 80 ARG A CA 1
ATOM 620 C C . ARG A 1 80 ? 8.136 5.981 -8.986 1.00 87.00 80 ARG A C 1
ATOM 622 O O . ARG A 1 80 ? 8.849 6.320 -9.926 1.00 87.00 80 ARG A O 1
ATOM 629 N N . GLU A 1 81 ? 8.300 6.446 -7.752 1.00 89.81 81 GLU A N 1
ATOM 630 C CA . GLU A 1 81 ? 9.363 7.373 -7.348 1.00 89.81 81 GLU A CA 1
ATOM 631 C C . GLU A 1 81 ? 10.745 6.766 -7.590 1.00 89.81 81 GLU A C 1
ATOM 633 O O . GLU A 1 81 ? 11.615 7.412 -8.173 1.00 89.81 81 GLU A O 1
ATOM 638 N N . TRP A 1 82 ? 10.936 5.497 -7.222 1.00 85.75 82 TRP A N 1
ATOM 639 C CA . TRP A 1 82 ? 12.165 4.765 -7.502 1.00 85.75 82 TRP A CA 1
ATOM 640 C C . TRP A 1 82 ? 12.451 4.681 -9.011 1.00 85.75 82 TRP A C 1
ATOM 642 O O . TRP A 1 82 ? 13.557 5.011 -9.439 1.00 85.75 82 TRP A O 1
ATOM 652 N N . ARG A 1 83 ? 11.452 4.344 -9.842 1.00 83.50 83 ARG A N 1
ATOM 653 C CA . ARG A 1 83 ? 11.595 4.335 -11.312 1.00 83.50 83 ARG A CA 1
ATOM 654 C C . ARG A 1 83 ? 11.959 5.710 -11.872 1.00 83.50 83 ARG A C 1
ATOM 656 O O . ARG A 1 83 ? 12.806 5.793 -12.757 1.00 83.50 83 ARG A O 1
ATOM 663 N N . GLY A 1 84 ? 11.329 6.770 -11.361 1.00 85.25 84 GLY A N 1
ATOM 664 C CA . GLY A 1 84 ? 11.614 8.149 -11.759 1.00 85.25 84 GLY A CA 1
ATOM 665 C C . GLY A 1 84 ? 13.016 8.608 -11.353 1.00 85.25 84 GLY A C 1
ATOM 666 O O . GLY A 1 84 ? 13.671 9.316 -12.110 1.00 85.25 84 GLY A O 1
ATOM 667 N N . SER A 1 85 ? 13.505 8.152 -10.196 1.00 84.38 85 SER A N 1
ATOM 668 C CA . SER A 1 85 ? 14.815 8.541 -9.654 1.00 84.38 85 SER A CA 1
ATOM 669 C C . SER A 1 85 ? 15.982 7.859 -10.371 1.00 84.38 85 SER A C 1
ATOM 671 O O . SER A 1 85 ? 17.042 8.457 -10.526 1.00 84.38 85 SER A O 1
ATOM 673 N N . TYR A 1 86 ? 15.798 6.615 -10.824 1.00 76.69 86 TYR A N 1
ATOM 674 C CA . TYR A 1 86 ? 16.841 5.834 -11.503 1.00 76.69 86 TYR A CA 1
ATOM 675 C C . TYR A 1 86 ? 16.922 6.066 -13.023 1.00 76.69 86 TYR A C 1
ATOM 677 O O . TYR A 1 86 ? 17.729 5.425 -13.689 1.00 76.69 86 TYR A O 1
ATOM 685 N N . GLY A 1 87 ? 16.142 6.996 -13.588 1.00 60.75 87 GLY A N 1
ATOM 686 C CA . GLY A 1 87 ? 16.343 7.465 -14.966 1.00 60.75 87 GLY A CA 1
ATOM 687 C C . GLY A 1 87 ? 15.892 6.518 -16.089 1.00 60.75 87 GLY A C 1
ATOM 688 O O . GLY A 1 87 ? 16.190 6.787 -17.249 1.00 60.75 87 GLY A O 1
ATOM 689 N N . GLY A 1 88 ? 15.123 5.469 -15.787 1.00 57.12 88 GLY A N 1
ATOM 690 C CA . GLY A 1 88 ? 14.406 4.683 -16.797 1.00 57.12 88 GLY A CA 1
ATOM 691 C C . GLY A 1 88 ? 14.927 3.263 -17.032 1.00 57.12 88 GLY A C 1
ATOM 692 O O . GLY A 1 88 ? 16.115 2.990 -16.940 1.00 57.12 88 GLY A O 1
ATOM 693 N N . ALA A 1 89 ? 13.956 2.394 -17.345 1.00 56.22 89 ALA A N 1
ATOM 694 C CA . ALA A 1 89 ? 14.026 0.960 -17.633 1.00 56.22 89 ALA A CA 1
ATOM 695 C C . ALA A 1 89 ? 14.864 0.129 -16.648 1.00 56.22 89 ALA A C 1
ATOM 697 O O . ALA A 1 89 ? 16.089 0.157 -16.646 1.00 56.22 89 ALA A O 1
ATOM 698 N N . ILE A 1 90 ? 14.183 -0.714 -15.865 1.00 55.50 90 ILE A N 1
ATOM 699 C CA . ILE A 1 90 ? 14.843 -1.887 -15.287 1.00 55.50 90 ILE A CA 1
ATOM 700 C C . ILE A 1 90 ? 15.425 -2.648 -16.456 1.00 55.50 90 ILE A C 1
ATOM 702 O O . ILE A 1 90 ? 14.658 -3.157 -17.267 1.00 55.50 90 ILE A O 1
ATOM 706 N N . ASP A 1 91 ? 16.749 -2.681 -16.565 1.00 55.25 91 ASP A N 1
ATOM 707 C CA . ASP A 1 91 ? 17.401 -3.529 -17.542 1.00 55.25 91 ASP A CA 1
ATOM 708 C C . ASP A 1 91 ? 17.071 -4.974 -17.136 1.00 55.25 91 ASP A C 1
ATOM 710 O O . ASP A 1 91 ? 17.556 -5.448 -16.102 1.00 55.25 91 ASP A O 1
ATOM 714 N N . PRO A 1 92 ? 16.190 -5.685 -17.870 1.00 59.28 92 PRO A N 1
ATOM 715 C CA . PRO A 1 92 ? 15.826 -7.050 -17.509 1.00 59.28 92 PRO A CA 1
ATOM 716 C C . PRO A 1 92 ? 17.009 -8.000 -17.737 1.00 59.28 92 PRO A C 1
ATOM 718 O O . PRO A 1 92 ? 16.946 -9.175 -17.368 1.00 59.28 92 PRO A O 1
ATOM 721 N N . LYS A 1 93 ? 18.095 -7.510 -18.354 1.00 60.53 93 LYS A N 1
ATOM 722 C CA . LYS A 1 93 ? 19.344 -8.236 -18.522 1.00 60.53 93 LYS A CA 1
ATOM 723 C C . LYS A 1 93 ? 20.058 -8.313 -17.182 1.00 60.53 93 LYS A C 1
ATOM 725 O O . LYS A 1 93 ? 20.955 -7.537 -16.864 1.00 60.53 93 LYS A O 1
ATOM 730 N N . VAL A 1 94 ? 19.670 -9.326 -16.416 1.00 61.75 94 VAL A N 1
ATOM 731 C CA . VAL A 1 94 ? 20.500 -9.894 -15.358 1.00 61.75 94 VAL A CA 1
ATOM 732 C C . VAL A 1 94 ? 21.920 -10.060 -15.927 1.00 61.75 94 VAL A C 1
ATOM 734 O O . VAL A 1 94 ? 22.073 -10.711 -16.965 1.00 61.75 94 VAL A O 1
ATOM 737 N N . PRO A 1 95 ? 22.953 -9.450 -15.315 1.00 69.69 95 PRO A N 1
ATOM 738 C CA . PRO A 1 95 ? 24.321 -9.542 -15.806 1.00 69.69 95 PRO A CA 1
ATOM 739 C C . PRO A 1 95 ? 24.727 -10.989 -16.094 1.00 69.69 95 PRO A C 1
ATOM 741 O O . PRO A 1 95 ? 24.424 -11.884 -15.308 1.00 69.69 95 PRO A O 1
ATOM 744 N N . ALA A 1 96 ? 25.438 -11.229 -17.200 1.00 65.88 96 ALA A N 1
ATOM 745 C CA . ALA A 1 96 ? 25.746 -12.583 -17.678 1.00 65.88 96 ALA A CA 1
ATOM 746 C C . ALA A 1 96 ? 26.454 -13.469 -16.631 1.00 65.88 96 ALA A C 1
ATOM 748 O O . ALA A 1 96 ? 26.267 -14.683 -16.627 1.00 65.88 96 ALA A O 1
ATOM 749 N N . PHE A 1 97 ? 27.203 -12.872 -15.696 1.00 71.75 97 PHE A N 1
ATOM 750 C CA . PHE A 1 97 ? 27.849 -13.598 -14.598 1.00 71.75 97 PHE A CA 1
ATOM 751 C C . PHE A 1 97 ? 26.860 -14.194 -13.576 1.00 71.75 97 PHE A C 1
ATOM 753 O O . PHE A 1 97 ? 27.218 -15.116 -12.851 1.00 71.75 97 PHE A O 1
ATOM 760 N N . LEU A 1 98 ? 25.617 -13.703 -13.528 1.00 65.44 98 LEU A N 1
ATOM 761 C CA . LEU A 1 98 ? 24.516 -14.257 -12.732 1.00 65.44 98 LEU A CA 1
ATOM 762 C C . LEU A 1 98 ? 23.641 -15.236 -13.533 1.00 65.44 98 LEU A C 1
ATOM 764 O O . LEU A 1 98 ? 22.895 -16.007 -12.938 1.00 65.44 98 LEU A O 1
ATOM 768 N N . ALA A 1 99 ? 23.732 -15.231 -14.867 1.00 64.31 99 ALA A N 1
ATOM 769 C CA . ALA A 1 99 ? 22.926 -16.085 -15.743 1.00 64.31 99 ALA A CA 1
ATOM 770 C C . ALA A 1 99 ? 23.409 -17.552 -15.798 1.00 64.31 99 ALA A C 1
ATOM 772 O O . ALA A 1 99 ? 22.700 -18.403 -16.328 1.00 64.31 99 ALA A O 1
ATOM 773 N N . GLY A 1 100 ? 24.598 -17.852 -15.257 1.00 54.94 100 GLY A N 1
ATOM 774 C CA . GLY A 1 100 ? 25.219 -19.185 -15.280 1.00 54.94 100 GLY A CA 1
ATOM 775 C C . GLY A 1 100 ? 25.190 -19.958 -13.957 1.00 54.94 100 GLY A C 1
ATOM 776 O O . GLY A 1 100 ? 25.720 -21.064 -13.898 1.00 54.94 100 GLY A O 1
ATOM 777 N N . GLY A 1 101 ? 24.607 -19.402 -12.891 1.00 55.69 101 GLY A N 1
ATOM 778 C CA . GLY A 1 101 ? 24.376 -20.168 -11.668 1.00 55.69 101 GLY A CA 1
ATOM 779 C C . GLY A 1 101 ? 23.201 -21.110 -11.891 1.00 55.69 101 GLY A C 1
ATOM 780 O O . GLY A 1 101 ? 22.086 -20.629 -12.095 1.00 55.69 101 GLY A O 1
ATOM 781 N N . GLU A 1 102 ? 23.435 -22.427 -11.869 1.00 55.22 102 GLU A N 1
ATOM 782 C CA . GLU A 1 102 ? 22.347 -23.410 -11.808 1.00 55.22 102 GLU A CA 1
ATOM 783 C C . GLU A 1 102 ? 21.303 -22.936 -10.786 1.00 55.22 102 GLU A C 1
ATOM 785 O O . GLU A 1 102 ? 21.686 -22.520 -9.683 1.00 55.22 102 GLU A O 1
ATOM 790 N N . PRO A 1 103 ? 19.999 -22.959 -11.118 1.00 51.56 103 PRO A N 1
ATOM 791 C CA . PRO A 1 103 ? 18.966 -22.611 -10.162 1.00 51.56 103 PRO A CA 1
ATOM 792 C C . PRO A 1 103 ? 19.048 -23.614 -9.011 1.00 51.56 103 PRO A C 1
ATOM 794 O O . PRO A 1 103 ? 18.532 -24.723 -9.112 1.00 51.56 103 PRO A O 1
ATOM 797 N N . GLN A 1 104 ? 19.728 -23.236 -7.922 1.00 48.44 104 GLN A N 1
ATOM 798 C CA . GLN A 1 104 ? 19.732 -24.001 -6.684 1.00 48.44 104 GLN A CA 1
ATOM 799 C C . GLN A 1 104 ? 18.273 -24.208 -6.291 1.00 48.44 104 GLN A C 1
ATOM 801 O O . GLN A 1 104 ? 17.560 -23.269 -5.932 1.00 48.44 104 GLN A O 1
ATOM 806 N N . SER A 1 105 ? 17.838 -25.452 -6.449 1.00 50.25 105 SER A N 1
ATOM 807 C CA . SER A 1 105 ? 16.471 -25.920 -6.300 1.00 50.25 105 SER A CA 1
ATOM 808 C C . SER A 1 105 ? 15.794 -25.335 -5.056 1.00 50.25 105 SER A C 1
ATOM 810 O O . SER A 1 105 ? 16.203 -25.620 -3.930 1.00 50.25 105 SER A O 1
ATOM 812 N N . ASP A 1 106 ? 14.762 -24.522 -5.282 1.00 50.66 106 ASP A N 1
ATOM 813 C CA . ASP A 1 106 ? 13.501 -24.378 -4.536 1.00 50.66 106 ASP A CA 1
ATOM 814 C C . ASP A 1 106 ? 13.468 -24.268 -3.001 1.00 50.66 106 ASP A C 1
ATOM 816 O O . ASP A 1 106 ? 12.379 -24.215 -2.431 1.00 50.66 106 ASP A O 1
ATOM 820 N N . LYS A 1 107 ? 14.592 -24.152 -2.287 1.00 46.47 107 LYS A N 1
ATOM 821 C CA . LYS A 1 107 ? 14.559 -24.056 -0.814 1.00 46.47 107 LYS A CA 1
ATOM 822 C C . LYS A 1 107 ? 14.848 -22.679 -0.231 1.00 46.47 107 LYS A C 1
ATOM 824 O O . LYS A 1 107 ? 14.504 -22.460 0.927 1.00 46.47 107 LYS A O 1
ATOM 829 N N . GLN A 1 108 ? 15.383 -21.724 -0.992 1.00 47.09 108 GLN A N 1
ATOM 830 C CA . GLN A 1 108 ? 15.692 -20.385 -0.467 1.00 47.09 108 GLN A CA 1
ATOM 831 C C . GLN A 1 108 ? 15.552 -19.281 -1.528 1.00 47.09 108 GLN A C 1
ATOM 833 O O . GLN A 1 108 ? 16.492 -18.555 -1.821 1.00 47.09 108 GLN A O 1
ATOM 838 N N . ARG A 1 109 ? 14.348 -19.085 -2.077 1.00 43.97 109 ARG A N 1
ATOM 839 C CA . ARG A 1 109 ? 13.956 -17.780 -2.649 1.00 43.97 109 ARG A CA 1
ATOM 840 C C . ARG A 1 109 ? 13.160 -16.980 -1.619 1.00 43.97 109 ARG A C 1
ATOM 842 O O . ARG A 1 109 ? 12.023 -16.583 -1.849 1.00 43.97 109 ARG A O 1
ATOM 849 N N . ALA A 1 110 ? 13.764 -16.742 -0.459 1.00 45.06 110 ALA A N 1
ATOM 850 C CA . ALA A 1 110 ? 13.467 -15.501 0.236 1.00 45.06 110 ALA A CA 1
ATOM 851 C C . ALA A 1 110 ? 14.190 -14.420 -0.572 1.00 45.06 110 ALA A C 1
ATOM 853 O O . ALA A 1 110 ? 15.419 -14.410 -0.620 1.00 45.06 110 ALA A O 1
ATOM 854 N N . ALA A 1 111 ? 13.445 -13.572 -1.286 1.00 46.69 111 ALA A N 1
ATOM 855 C CA . ALA A 1 111 ? 14.020 -12.352 -1.843 1.00 46.69 111 ALA A CA 1
ATOM 856 C C . ALA A 1 111 ? 14.799 -11.630 -0.724 1.00 46.69 111 ALA A C 1
ATOM 858 O O . ALA A 1 111 ? 14.354 -11.694 0.425 1.00 46.69 111 ALA A O 1
ATOM 859 N N . PRO A 1 112 ? 15.940 -10.973 -0.995 1.00 45.81 112 PRO A N 1
ATOM 860 C CA . PRO A 1 112 ? 16.627 -10.197 0.028 1.00 45.81 112 PRO A CA 1
ATOM 861 C C . PRO A 1 112 ? 15.688 -9.084 0.517 1.00 45.81 112 PRO A C 1
ATOM 863 O O . P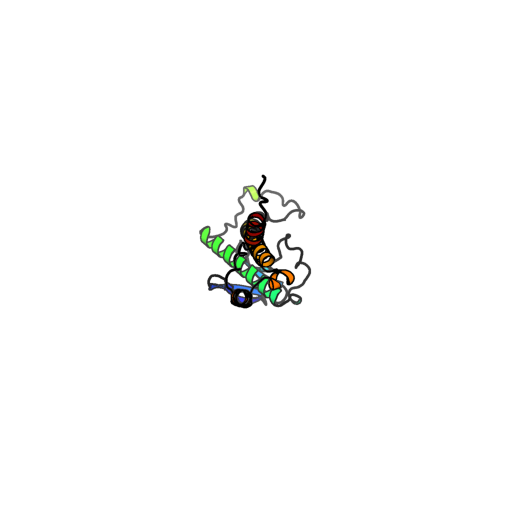RO A 1 112 ? 15.573 -8.025 -0.089 1.00 45.81 112 PRO A O 1
ATOM 866 N N . GLU A 1 113 ? 15.000 -9.326 1.635 1.00 48.75 113 GLU A N 1
ATOM 867 C CA . GLU A 1 113 ? 14.046 -8.407 2.276 1.00 48.75 113 GLU A CA 1
ATOM 868 C C . GLU A 1 113 ? 14.718 -7.173 2.897 1.00 48.75 113 GLU A C 1
ATOM 870 O O . GLU A 1 113 ? 14.085 -6.380 3.594 1.00 48.75 113 GLU A O 1
ATOM 875 N N . VAL A 1 114 ? 16.016 -6.997 2.654 1.00 47.78 114 VAL A N 1
ATOM 876 C CA . VAL A 1 114 ? 16.881 -6.087 3.403 1.00 47.78 114 VAL A CA 1
ATOM 877 C C . VAL A 1 114 ? 16.583 -4.612 3.097 1.00 47.78 114 VAL A C 1
ATOM 879 O O . VAL A 1 114 ? 16.864 -3.763 3.933 1.00 47.78 114 VAL A O 1
ATOM 882 N N . TRP A 1 115 ? 15.930 -4.279 1.976 1.00 47.06 115 TRP A N 1
ATOM 883 C CA . TRP A 1 115 ? 15.722 -2.873 1.584 1.00 47.06 115 TRP A CA 1
ATOM 884 C C . TRP A 1 115 ? 14.330 -2.280 1.860 1.00 47.06 115 TRP A C 1
ATOM 886 O O . TRP A 1 115 ? 14.196 -1.062 1.888 1.00 47.06 115 TRP A O 1
ATOM 896 N N . LEU A 1 116 ? 13.301 -3.086 2.152 1.00 48.00 116 LEU A N 1
ATOM 897 C CA . LEU A 1 116 ? 11.961 -2.569 2.511 1.00 48.00 116 LEU A CA 1
ATOM 898 C C . LEU A 1 116 ? 11.705 -2.501 4.023 1.00 48.00 116 LEU A C 1
ATOM 900 O O . LEU A 1 116 ? 10.734 -1.878 4.450 1.00 48.00 116 LEU A O 1
ATOM 904 N N . GLY A 1 117 ? 12.566 -3.116 4.839 1.00 43.09 117 GLY A N 1
ATOM 905 C CA . GLY A 1 117 ? 12.486 -3.038 6.300 1.00 43.09 117 GLY A CA 1
ATOM 906 C C . GLY A 1 117 ? 13.029 -1.732 6.890 1.00 43.09 117 GLY A C 1
ATOM 907 O O . GLY A 1 117 ? 12.600 -1.344 7.972 1.00 43.09 117 GLY A O 1
ATOM 908 N N . MET A 1 118 ? 13.927 -1.027 6.190 1.00 43.78 118 MET A N 1
ATOM 909 C CA . MET A 1 118 ? 14.631 0.132 6.761 1.00 43.78 118 MET A CA 1
ATOM 910 C C . MET A 1 118 ? 13.830 1.439 6.775 1.00 43.78 118 MET A C 1
ATOM 912 O O . MET A 1 118 ? 14.077 2.282 7.635 1.00 43.78 118 MET A O 1
ATOM 916 N N . VAL A 1 119 ? 12.826 1.605 5.907 1.00 46.69 119 VAL A N 1
ATOM 917 C CA . VAL A 1 119 ? 11.969 2.808 5.949 1.00 46.69 119 VAL A CA 1
ATOM 918 C C . VAL A 1 119 ? 10.981 2.734 7.124 1.00 46.69 119 VAL A C 1
ATOM 920 O O . VAL A 1 119 ? 10.695 3.738 7.766 1.00 46.69 119 VAL A O 1
ATOM 923 N N . GLY A 1 120 ? 10.539 1.526 7.494 1.00 44.16 120 GLY A N 1
ATOM 924 C CA . GLY A 1 120 ? 9.646 1.319 8.638 1.00 44.16 120 GLY A CA 1
ATOM 925 C C 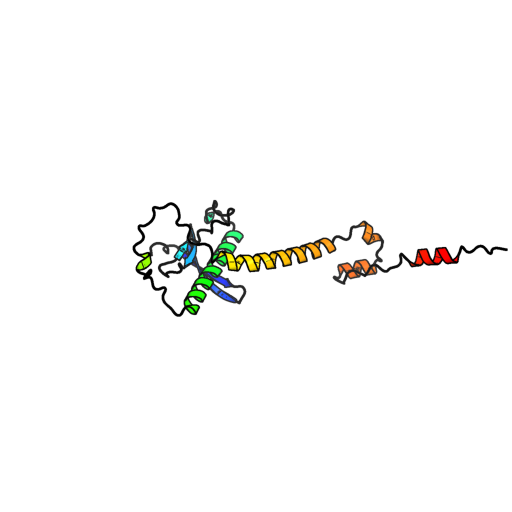. GLY A 1 120 ? 10.339 1.364 10.003 1.00 44.16 120 GLY A C 1
ATOM 926 O O . GLY A 1 120 ? 9.688 1.676 10.995 1.00 44.16 120 GLY A O 1
ATOM 927 N N . THR A 1 121 ? 11.642 1.075 10.099 1.00 48.44 121 THR A N 1
ATOM 928 C CA . THR A 1 121 ? 12.345 1.067 11.397 1.00 48.44 121 THR A CA 1
ATOM 929 C C . THR A 1 121 ? 12.637 2.463 11.936 1.00 48.44 121 THR A C 1
ATOM 931 O O . THR A 1 121 ? 12.577 2.649 13.147 1.00 48.44 121 THR A O 1
ATOM 934 N N . ALA A 1 122 ? 12.895 3.451 11.073 1.00 49.97 122 ALA A N 1
ATOM 935 C CA . ALA A 1 122 ? 13.079 4.836 11.512 1.00 49.97 122 ALA A CA 1
ATOM 936 C C . ALA A 1 122 ? 11.751 5.456 11.983 1.00 49.97 122 ALA A C 1
ATOM 938 O O . ALA A 1 122 ? 11.693 6.093 13.034 1.00 49.97 122 ALA A O 1
ATOM 939 N N . GLU A 1 123 ? 10.659 5.193 11.262 1.00 49.22 123 GLU A N 1
ATOM 940 C CA . GLU A 1 123 ? 9.326 5.688 11.617 1.00 49.22 123 GLU A CA 1
ATOM 941 C C . GLU A 1 123 ? 8.749 4.961 12.846 1.00 49.22 123 GLU A C 1
ATOM 943 O O . GLU A 1 123 ? 8.169 5.595 13.724 1.00 49.22 123 GLU A O 1
ATOM 948 N N . ALA A 1 124 ? 8.984 3.649 12.992 1.00 52.53 124 ALA A N 1
ATOM 949 C CA . ALA A 1 124 ? 8.596 2.893 14.187 1.00 52.53 124 ALA A CA 1
ATOM 950 C C . ALA A 1 124 ? 9.422 3.267 15.433 1.00 52.53 124 ALA A C 1
ATOM 952 O O . ALA A 1 124 ? 8.887 3.233 16.543 1.00 52.53 124 ALA A O 1
ATOM 953 N N . ALA A 1 125 ? 10.697 3.647 15.274 1.00 54.78 125 ALA A N 1
ATOM 954 C CA . ALA A 1 125 ? 11.508 4.184 16.367 1.00 54.78 125 ALA A CA 1
ATOM 955 C C . ALA A 1 125 ? 10.985 5.559 16.820 1.00 54.78 125 ALA A C 1
ATOM 957 O O . ALA A 1 125 ? 10.731 5.751 18.008 1.00 54.78 125 ALA A O 1
ATOM 958 N N . MET A 1 126 ? 10.700 6.464 15.875 1.00 52.94 126 MET A N 1
ATOM 959 C CA . MET A 1 126 ? 10.120 7.780 16.183 1.00 52.94 126 MET A CA 1
ATOM 960 C C . MET A 1 126 ? 8.680 7.693 16.722 1.00 52.94 126 MET A C 1
ATOM 962 O O . MET A 1 126 ? 8.283 8.482 17.580 1.00 52.94 126 MET A O 1
ATOM 966 N N . SER A 1 127 ? 7.884 6.715 16.280 1.00 50.66 127 SER A N 1
ATOM 967 C CA . SER A 1 127 ? 6.525 6.498 16.792 1.00 50.66 127 SER A CA 1
ATOM 968 C C . SER A 1 127 ? 6.521 5.921 18.210 1.00 50.66 127 SER A C 1
ATOM 970 O O . SER A 1 127 ? 5.650 6.285 18.998 1.00 50.66 127 SER A O 1
ATOM 972 N N . ARG A 1 128 ? 7.506 5.083 18.575 1.00 55.66 128 ARG A N 1
ATOM 973 C CA . ARG A 1 128 ? 7.691 4.626 19.963 1.00 55.66 128 ARG A CA 1
ATOM 974 C C . ARG A 1 128 ? 8.085 5.768 20.891 1.00 55.66 128 ARG A C 1
ATOM 976 O O . ARG A 1 128 ? 7.567 5.832 21.999 1.00 55.66 128 ARG A O 1
ATOM 983 N N . GLU A 1 129 ? 8.937 6.694 20.454 1.00 55.31 129 GLU A N 1
ATOM 984 C CA . GLU A 1 129 ? 9.247 7.889 21.252 1.00 55.31 129 GLU A CA 1
ATOM 985 C C . GLU A 1 129 ? 8.011 8.772 21.454 1.00 55.31 129 GLU A C 1
ATOM 987 O O . GLU A 1 129 ? 7.742 9.200 22.575 1.00 55.31 129 GLU A O 1
ATOM 992 N N . ARG A 1 130 ? 7.188 8.969 20.415 1.00 55.19 130 ARG A N 1
ATOM 993 C CA . ARG A 1 130 ? 5.921 9.711 20.535 1.00 55.19 130 ARG A CA 1
ATOM 994 C C . ARG A 1 130 ? 4.902 9.013 21.437 1.00 55.19 130 ARG A C 1
ATOM 996 O O . ARG A 1 130 ? 4.226 9.693 22.205 1.00 55.19 130 ARG A O 1
ATOM 1003 N N . GLU A 1 131 ? 4.799 7.684 21.396 1.00 56.78 131 GLU A N 1
ATOM 1004 C CA . GLU A 1 131 ? 3.952 6.924 22.325 1.00 56.78 131 GLU A CA 1
ATOM 1005 C C . GLU A 1 131 ? 4.474 6.972 23.760 1.00 56.78 131 GLU A C 1
ATOM 1007 O O . GLU A 1 131 ? 3.668 7.097 24.673 1.00 56.78 131 GLU A O 1
ATOM 1012 N N . VAL A 1 132 ? 5.790 6.950 23.989 1.00 58.00 132 VAL A N 1
ATOM 1013 C CA . VAL A 1 132 ? 6.365 7.103 25.336 1.00 58.00 132 VAL A CA 1
ATOM 1014 C C . VAL A 1 132 ? 6.137 8.518 25.870 1.00 58.00 132 VAL A C 1
ATOM 1016 O O . VAL A 1 132 ? 5.796 8.670 27.041 1.00 58.00 132 VAL A O 1
ATOM 1019 N N . VAL A 1 133 ? 6.253 9.555 25.034 1.00 57.47 133 VAL A N 1
ATOM 1020 C CA . VAL A 1 133 ? 5.930 10.940 25.421 1.00 57.47 133 VAL A CA 1
ATOM 1021 C C . VAL A 1 133 ? 4.430 11.097 25.692 1.00 57.47 133 VAL A C 1
ATOM 1023 O O . VAL A 1 133 ? 4.055 11.683 26.705 1.00 57.47 133 VAL A O 1
ATOM 1026 N N . ARG A 1 134 ? 3.557 10.501 24.869 1.00 55.97 134 ARG A N 1
ATOM 1027 C CA . ARG A 1 134 ? 2.100 10.524 25.078 1.00 55.97 134 ARG A CA 1
ATOM 1028 C C . ARG A 1 134 ? 1.662 9.693 26.286 1.00 55.97 134 ARG A C 1
ATOM 1030 O O . ARG A 1 134 ? 0.768 10.112 27.008 1.00 55.97 134 ARG A O 1
ATOM 1037 N N . ALA A 1 135 ? 2.291 8.548 26.541 1.00 55.72 135 ALA A N 1
ATOM 1038 C CA . ALA A 1 135 ? 2.037 7.719 27.716 1.00 55.72 135 ALA A CA 1
ATOM 1039 C C . ALA A 1 135 ? 2.556 8.390 28.995 1.00 55.72 135 ALA A C 1
ATOM 1041 O O . ALA A 1 135 ? 1.885 8.325 30.021 1.00 55.72 135 ALA A O 1
ATOM 1042 N N . LYS A 1 136 ? 3.688 9.109 28.939 1.00 53.19 136 LYS A N 1
ATOM 1043 C CA . LYS A 1 136 ? 4.146 9.966 30.044 1.00 53.19 136 LYS A CA 1
ATOM 1044 C C . LYS A 1 136 ? 3.192 11.139 30.289 1.00 53.19 136 LYS A C 1
ATOM 1046 O O . LYS A 1 136 ? 2.831 11.359 31.438 1.00 53.19 136 LYS A O 1
ATOM 1051 N N . ALA A 1 137 ? 2.698 11.803 29.243 1.00 54.28 137 ALA A N 1
ATOM 1052 C CA . ALA A 1 137 ? 1.675 12.847 29.368 1.00 54.28 137 ALA A CA 1
ATOM 1053 C C . ALA A 1 137 ? 0.330 12.299 29.891 1.00 54.28 137 ALA A C 1
ATOM 1055 O O . ALA A 1 137 ? -0.346 12.946 30.680 1.00 54.28 137 ALA A O 1
ATOM 1056 N N . SER A 1 138 ? -0.037 11.069 29.518 1.00 51.59 138 SER A N 1
ATOM 1057 C CA . SER A 1 138 ? -1.258 10.407 29.995 1.00 51.59 138 SER A CA 1
ATOM 1058 C C . SER A 1 138 ? -1.133 9.847 31.415 1.00 51.59 138 SER A C 1
ATOM 1060 O O . SER A 1 138 ? -2.154 9.677 32.077 1.00 51.59 138 SER A O 1
ATOM 1062 N N . THR A 1 139 ? 0.080 9.545 31.886 1.00 48.47 139 THR A N 1
ATOM 1063 C CA . THR A 1 139 ? 0.324 9.101 33.271 1.00 48.47 139 THR A CA 1
ATOM 1064 C C . THR A 1 139 ? 0.449 10.301 34.214 1.00 48.47 139 THR A C 1
ATOM 1066 O O . THR A 1 139 ? 0.019 10.214 35.358 1.00 48.47 139 THR A O 1
ATOM 1069 N N . ALA A 1 140 ? 0.938 11.447 33.722 1.00 50.34 140 ALA A N 1
ATOM 1070 C CA . ALA A 1 140 ? 0.936 12.714 34.458 1.00 50.34 140 ALA A CA 1
ATOM 1071 C C . ALA A 1 140 ? -0.482 13.261 34.735 1.00 50.34 140 ALA A C 1
ATOM 1073 O O . ALA A 1 140 ? -0.662 14.049 35.650 1.00 50.34 140 ALA A O 1
ATOM 1074 N N . ALA A 1 141 ? -1.507 12.803 34.008 1.00 53.94 141 ALA A N 1
ATOM 1075 C CA . ALA A 1 141 ? -2.888 13.263 34.184 1.00 53.94 141 ALA A CA 1
ATOM 1076 C C . ALA A 1 141 ? -3.701 12.486 35.243 1.00 53.94 141 ALA A C 1
ATOM 1078 O O . ALA A 1 141 ? -4.872 12.797 35.465 1.00 53.94 141 ALA A O 1
ATOM 1079 N N . GLN A 1 142 ? -3.134 11.470 35.904 1.00 63.34 142 GLN A N 1
ATOM 1080 C CA . GLN A 1 142 ? -3.837 10.739 36.966 1.00 63.34 142 GLN A CA 1
ATOM 1081 C C . GLN A 1 142 ? -3.530 11.336 38.340 1.00 63.34 142 GLN A C 1
ATOM 1083 O O . GLN A 1 142 ? -2.892 10.709 39.183 1.00 63.34 142 GLN A O 1
ATOM 1088 N N . ILE A 1 143 ? -4.020 12.552 38.579 1.00 64.12 143 ILE A N 1
ATOM 1089 C CA . ILE A 1 143 ? -4.068 13.122 39.927 1.00 64.12 143 ILE A CA 1
ATOM 1090 C C . ILE A 1 143 ? -5.056 12.268 40.743 1.00 64.12 143 ILE A C 1
ATOM 1092 O O . ILE A 1 143 ? -6.249 12.250 40.414 1.00 64.12 143 ILE A O 1
ATOM 1096 N N . PRO A 1 144 ? -4.612 11.536 41.786 1.00 74.69 144 PRO A N 1
ATOM 1097 C CA . PRO A 1 144 ? -5.503 10.682 42.562 1.00 74.69 144 PRO A CA 1
ATOM 1098 C C . PRO A 1 144 ? -6.598 11.533 43.231 1.00 74.69 144 PRO A C 1
ATOM 1100 O O . PRO A 1 144 ? -6.310 12.652 43.660 1.00 74.69 144 PRO A O 1
ATOM 1103 N N . PRO A 1 145 ? -7.836 11.027 43.401 1.00 70.56 145 PRO A N 1
ATOM 1104 C CA . PRO A 1 145 ? -8.946 11.800 43.976 1.00 70.56 145 PRO A CA 1
ATOM 1105 C C . PRO A 1 145 ? -8.644 12.413 45.354 1.00 70.56 145 PRO A C 1
ATOM 1107 O O . PRO A 1 145 ? -9.201 13.444 45.721 1.00 70.56 145 PRO A O 1
ATOM 1110 N N . SER A 1 146 ? -7.729 11.808 46.116 1.00 78.56 146 SER A N 1
ATOM 1111 C CA . SER A 1 146 ? -7.267 12.316 47.412 1.00 78.56 146 SER A CA 1
ATOM 1112 C C . SER A 1 146 ? -6.422 13.590 47.323 1.00 78.56 146 SER A C 1
ATOM 1114 O O . SER A 1 146 ? -6.326 14.308 48.313 1.00 78.56 146 SER A O 1
ATOM 1116 N N . ALA A 1 147 ? -5.818 13.891 46.171 1.00 76.12 147 ALA A N 1
ATOM 1117 C CA . ALA A 1 147 ? -5.068 15.126 45.950 1.00 76.12 147 ALA A CA 1
ATOM 1118 C C . ALA A 1 147 ? -5.982 16.303 45.562 1.00 76.12 147 ALA A C 1
ATOM 1120 O O . ALA A 1 147 ? -5.645 17.450 45.845 1.00 76.12 147 ALA A O 1
ATOM 1121 N N . TRP A 1 148 ? -7.178 16.031 45.023 1.00 72.38 148 TRP A N 1
ATOM 1122 C CA . TRP A 1 148 ? -8.149 17.064 44.638 1.00 72.38 148 TRP A CA 1
ATOM 1123 C C . TRP A 1 148 ? -8.666 17.851 45.838 1.00 72.38 148 TRP A C 1
ATOM 1125 O O . TRP A 1 148 ? -8.927 19.045 45.730 1.00 72.38 148 TRP A O 1
ATOM 1135 N N . SER A 1 149 ? -8.789 17.206 47.000 1.00 79.88 149 SER A N 1
ATOM 1136 C CA . SER A 1 149 ? -9.286 17.844 48.224 1.00 79.88 149 SER A CA 1
ATOM 1137 C C . SER A 1 149 ? -8.386 18.977 48.726 1.00 79.88 149 SER A C 1
ATOM 1139 O O . SER A 1 149 ? -8.867 19.833 49.462 1.00 79.88 149 SER A O 1
ATOM 1141 N N . ARG A 1 150 ? -7.115 19.012 48.302 1.00 81.75 150 ARG A N 1
ATOM 1142 C CA . ARG A 1 150 ? -6.146 20.059 48.659 1.00 81.75 150 ARG A CA 1
ATOM 1143 C C . ARG A 1 150 ? -6.215 21.293 47.761 1.00 81.75 150 ARG A C 1
ATOM 1145 O O . ARG A 1 150 ? -5.667 22.323 48.129 1.00 81.75 150 ARG A O 1
ATOM 1152 N N . TRP A 1 151 ? -6.860 21.194 46.601 1.00 82.56 151 TRP A N 1
ATOM 1153 C CA . TRP A 1 151 ? -7.013 22.316 45.674 1.00 82.56 151 TRP A CA 1
ATOM 1154 C C . TRP A 1 151 ? -8.229 23.159 46.047 1.00 82.56 151 TRP A C 1
ATOM 1156 O O . TRP A 1 151 ? -9.267 22.607 46.440 1.00 82.56 151 TRP A O 1
ATOM 1166 N N . SER A 1 152 ? -8.122 24.478 45.879 1.00 86.69 152 SER A N 1
ATOM 1167 C CA . SER A 1 152 ? -9.275 25.380 45.958 1.00 86.69 152 SER A CA 1
ATOM 1168 C C . SER A 1 152 ? -10.262 25.109 44.812 1.00 86.69 152 SER A C 1
ATOM 1170 O O . SER A 1 152 ? -9.924 24.450 43.825 1.00 86.69 152 SER A O 1
ATOM 1172 N N . ALA A 1 153 ? -11.502 25.594 44.938 1.00 83.69 153 ALA A N 1
ATOM 1173 C CA . ALA A 1 153 ? -12.506 25.459 43.878 1.00 83.69 153 ALA A CA 1
ATOM 1174 C C . ALA A 1 153 ? -12.006 26.062 42.551 1.00 83.69 153 ALA A C 1
ATOM 1176 O O . ALA A 1 153 ? -12.061 25.393 41.521 1.00 83.69 153 ALA A O 1
ATOM 1177 N N . ASP A 1 154 ? -11.399 27.249 42.619 1.00 83.56 154 ASP A N 1
ATOM 1178 C CA . ASP A 1 154 ? -10.874 27.975 41.459 1.00 83.56 154 ASP A CA 1
ATOM 1179 C C . ASP A 1 154 ? -9.735 27.215 40.756 1.00 83.56 154 ASP A C 1
ATOM 1181 O O . ASP A 1 154 ? -9.660 27.186 39.530 1.00 83.56 154 ASP A O 1
ATOM 1185 N N . GLN A 1 155 ? -8.867 26.533 41.514 1.00 82.12 155 GLN A N 1
ATOM 1186 C CA . GLN A 1 155 ? -7.781 25.715 40.955 1.00 82.12 155 GLN A CA 1
ATOM 1187 C C . GLN A 1 155 ? -8.307 24.482 40.212 1.00 82.12 155 GLN A C 1
ATOM 1189 O O . GLN A 1 155 ? -7.777 24.110 39.165 1.00 82.12 155 GLN A O 1
ATOM 1194 N N . ARG A 1 156 ? -9.369 23.852 40.732 1.00 83.31 156 ARG A N 1
ATOM 1195 C CA . ARG A 1 156 ? -10.018 22.713 40.064 1.00 83.31 156 ARG A CA 1
ATOM 1196 C C . ARG A 1 156 ? -10.698 23.152 38.769 1.00 83.31 156 ARG A C 1
ATOM 1198 O O . ARG A 1 156 ? -10.606 22.444 37.771 1.00 83.31 156 ARG A O 1
ATOM 1205 N N . GLU A 1 157 ? -11.358 24.308 38.781 1.00 81.12 157 GLU A N 1
ATOM 1206 C CA . GLU A 1 157 ? -12.034 24.859 37.605 1.00 81.12 157 GLU A CA 1
ATOM 1207 C C . GLU A 1 157 ? -11.035 25.274 36.512 1.00 81.12 157 GLU A C 1
ATOM 1209 O O . GLU A 1 157 ? -11.219 24.918 35.349 1.00 81.12 157 GLU A O 1
ATOM 1214 N N . ALA A 1 158 ? -9.921 25.915 36.886 1.00 80.44 158 ALA A N 1
ATOM 1215 C CA . ALA A 1 158 ? -8.854 26.292 35.957 1.00 80.44 158 ALA A CA 1
ATOM 1216 C C . ALA A 1 158 ? -8.198 25.081 35.265 1.00 80.44 158 ALA A C 1
ATOM 1218 O O . ALA A 1 158 ? -7.959 25.112 34.057 1.00 80.44 158 ALA A O 1
ATOM 1219 N N . PHE A 1 159 ? -7.961 23.989 36.001 1.00 79.88 159 PHE A N 1
ATOM 1220 C CA . PHE A 1 159 ? -7.411 22.753 35.434 1.00 79.88 159 PHE A CA 1
ATOM 1221 C C . PHE A 1 159 ? -8.390 22.073 34.464 1.00 79.88 159 PHE A C 1
ATOM 1223 O O . PHE A 1 159 ? -8.003 21.643 33.378 1.00 79.88 159 PHE A O 1
ATOM 1230 N N . LEU A 1 160 ? -9.683 22.021 34.808 1.00 80.12 160 LEU A N 1
ATOM 1231 C CA . LEU A 1 160 ? -10.721 21.477 33.920 1.00 80.12 160 LEU A CA 1
ATOM 1232 C C . LEU A 1 160 ? -10.905 22.308 32.641 1.00 80.12 160 LEU A C 1
ATOM 1234 O O . LEU A 1 160 ? -11.290 21.758 31.610 1.00 80.12 160 LEU A O 1
ATOM 1238 N N . ALA A 1 161 ? -10.594 23.605 32.684 1.00 81.88 161 ALA A N 1
ATOM 1239 C CA . ALA A 1 161 ? -10.599 24.491 31.523 1.00 81.88 161 ALA A CA 1
ATOM 1240 C C . ALA A 1 161 ? -9.364 24.331 30.606 1.00 81.88 161 ALA A C 1
ATOM 1242 O O . ALA A 1 161 ? -9.244 25.054 29.618 1.00 81.88 161 ALA A O 1
ATOM 1243 N N . GLY A 1 162 ? -8.459 23.387 30.900 1.00 78.56 162 GLY A N 1
ATOM 1244 C CA . GLY A 1 162 ? -7.240 23.151 30.121 1.00 78.56 162 GLY A CA 1
ATOM 1245 C C . GLY A 1 162 ? -6.089 24.101 30.458 1.00 78.56 162 GLY A C 1
ATOM 1246 O O . GLY A 1 162 ? -5.175 24.241 29.649 1.00 78.56 162 GLY A O 1
ATOM 1247 N N . GLY A 1 163 ? -6.139 24.766 31.617 1.00 73.44 163 GLY A N 1
ATOM 1248 C CA . GLY A 1 163 ? -4.993 25.487 32.165 1.00 73.44 163 GLY A CA 1
ATOM 1249 C C . GLY A 1 163 ? -3.888 24.530 32.620 1.00 73.44 163 GLY A C 1
ATOM 1250 O O . GLY A 1 163 ? -4.156 23.371 32.942 1.00 73.44 163 GLY A O 1
ATOM 1251 N N . ASP A 1 164 ? -2.648 25.022 32.646 1.00 71.00 164 ASP A N 1
ATOM 1252 C CA . ASP A 1 164 ? -1.511 24.274 33.189 1.00 71.00 164 ASP A CA 1
ATOM 1253 C C . ASP A 1 164 ? -1.771 23.857 34.649 1.00 71.00 164 ASP A C 1
ATOM 1255 O O . ASP A 1 164 ? -2.469 24.547 35.400 1.00 71.00 164 ASP A O 1
ATOM 1259 N N . GLU A 1 165 ? -1.218 22.706 35.047 1.00 70.06 165 GLU A N 1
ATOM 1260 C CA . GLU A 1 165 ? -1.312 22.206 36.421 1.00 70.06 165 GLU A CA 1
ATOM 1261 C C . GLU A 1 165 ? -0.777 23.283 37.381 1.00 70.06 165 GLU A C 1
ATOM 1263 O O . GLU A 1 165 ? 0.351 23.752 37.193 1.00 70.06 165 GLU A O 1
ATOM 1268 N N . PRO A 1 166 ? -1.561 23.727 38.383 1.00 63.09 166 PRO A N 1
ATOM 1269 C CA . PRO A 1 166 ? -1.085 24.741 39.308 1.00 63.09 166 PRO A CA 1
ATOM 1270 C C . PRO A 1 166 ? 0.142 24.186 40.030 1.00 63.09 166 PRO A C 1
ATOM 1272 O O . PRO A 1 166 ? 0.048 23.141 40.679 1.00 63.09 166 PRO A O 1
ATOM 1275 N N . GLU A 1 167 ? 1.287 24.872 39.918 1.00 65.12 167 GLU A N 1
ATOM 1276 C CA . GLU A 1 167 ? 2.487 24.456 40.642 1.00 65.12 167 GLU A CA 1
ATOM 1277 C C . GLU A 1 167 ? 2.126 24.274 42.121 1.00 65.12 167 GLU A C 1
ATOM 1279 O O . GLU A 1 167 ? 1.446 25.142 42.693 1.00 65.12 167 GLU A O 1
ATOM 1284 N N . PRO A 1 168 ? 2.520 23.144 42.743 1.00 61.81 168 PRO A N 1
ATOM 1285 C CA . PRO A 1 168 ? 2.195 22.870 44.128 1.00 61.81 168 PRO A CA 1
ATOM 1286 C C . PRO A 1 168 ? 2.746 24.022 44.950 1.00 61.81 168 PRO A C 1
ATOM 1288 O O . PRO A 1 168 ? 3.954 24.173 45.122 1.00 61.81 168 PRO A O 1
ATOM 1291 N N . THR A 1 169 ? 1.842 24.878 45.416 1.00 55.44 169 THR A N 1
ATOM 1292 C CA . THR A 1 169 ? 2.207 26.048 46.195 1.00 55.44 169 THR A CA 1
ATOM 1293 C C . THR A 1 169 ? 2.906 25.493 47.421 1.00 55.44 169 THR A C 1
ATOM 1295 O O . THR A 1 169 ? 2.310 24.714 48.169 1.00 55.44 169 THR A O 1
ATOM 1298 N N . VAL A 1 170 ? 4.195 25.807 47.567 1.00 53.38 170 VAL A N 1
ATOM 1299 C CA . VAL A 1 170 ? 5.061 25.378 48.669 1.00 53.38 170 VAL A CA 1
ATOM 1300 C C . VAL A 1 170 ? 4.545 26.040 49.950 1.00 53.38 170 VAL A C 1
ATOM 1302 O O . VAL A 1 170 ? 5.087 27.015 50.452 1.00 53.38 170 VAL A O 1
ATOM 1305 N N . LEU A 1 171 ? 3.403 25.568 50.439 1.00 53.16 171 LEU A N 1
ATOM 1306 C CA . LEU A 1 171 ? 2.779 25.990 51.688 1.00 53.16 171 LEU A CA 1
ATOM 1307 C C . LEU A 1 171 ? 3.179 25.053 52.833 1.00 53.16 171 LEU A C 1
ATOM 1309 O O . LEU A 1 171 ? 2.942 25.380 53.989 1.00 53.16 171 LEU A O 1
ATOM 1313 N N . ALA A 1 172 ? 3.846 23.934 52.529 1.00 54.78 172 ALA A N 1
ATOM 1314 C CA . ALA A 1 172 ? 4.307 22.974 53.529 1.00 54.78 172 ALA A CA 1
ATOM 1315 C C . ALA A 1 172 ? 5.481 23.481 54.391 1.00 54.78 172 ALA A C 1
ATOM 1317 O O . ALA A 1 172 ? 5.692 22.944 55.475 1.00 54.78 172 ALA A O 1
ATOM 1318 N N . ASP A 1 173 ? 6.203 24.526 53.968 1.00 54.38 173 ASP A N 1
ATOM 1319 C CA . ASP A 1 173 ? 7.344 25.043 54.739 1.00 54.38 173 ASP A CA 1
ATOM 1320 C C . ASP A 1 173 ? 6.986 26.209 55.677 1.00 54.38 173 ASP A C 1
ATOM 1322 O O . ASP A 1 173 ? 7.693 26.439 56.657 1.00 54.38 173 ASP A O 1
ATOM 1326 N N . LYS A 1 174 ? 5.844 26.889 55.484 1.00 54.25 174 LYS A N 1
ATOM 1327 C CA . LYS A 1 174 ? 5.443 27.993 56.380 1.00 54.25 174 LYS A CA 1
ATOM 1328 C C . LYS A 1 174 ? 4.885 27.534 57.728 1.00 54.25 174 LYS A C 1
ATOM 1330 O O . LYS A 1 174 ? 5.103 28.216 58.724 1.00 54.25 174 LYS A O 1
ATOM 1335 N N . GLU A 1 175 ? 4.239 26.369 57.803 1.00 55.25 175 GLU A N 1
ATOM 1336 C CA . GLU A 1 175 ? 3.773 25.829 59.094 1.00 55.25 175 GLU A CA 1
ATOM 1337 C C . GLU A 1 175 ? 4.924 25.289 59.958 1.00 55.25 175 GLU A C 1
ATOM 1339 O O . GLU A 1 175 ? 4.805 25.229 61.182 1.00 55.25 175 GLU A O 1
ATOM 1344 N N . LYS A 1 176 ? 6.065 24.940 59.349 1.00 55.94 176 LYS A N 1
ATOM 1345 C CA . LYS A 1 176 ? 7.253 24.497 60.087 1.00 55.94 176 LYS A CA 1
ATOM 1346 C C . LYS A 1 176 ? 8.080 25.673 60.615 1.00 55.94 176 LYS A C 1
ATOM 1348 O O . LYS A 1 176 ? 8.648 25.567 61.697 1.00 55.94 176 LYS A O 1
ATOM 1353 N N . GLU A 1 177 ? 8.094 26.800 59.903 1.00 57.44 177 GLU A N 1
ATOM 1354 C CA . GLU A 1 177 ? 8.829 28.005 60.310 1.00 57.44 177 GLU A CA 1
ATOM 1355 C C . GLU A 1 177 ? 8.124 28.792 61.439 1.00 57.44 177 GLU A C 1
ATOM 1357 O O . GLU A 1 177 ? 8.792 29.347 62.312 1.00 57.44 177 GLU A O 1
ATOM 1362 N N . GLU A 1 178 ? 6.784 28.775 61.521 1.00 58.53 178 GLU A N 1
ATOM 1363 C CA . GLU A 1 178 ? 6.061 29.379 62.661 1.00 58.53 178 GLU A CA 1
ATOM 1364 C C . GLU A 1 178 ? 6.138 28.550 63.958 1.00 58.53 178 GLU A C 1
ATOM 1366 O O . GLU A 1 178 ? 5.975 29.101 65.053 1.00 58.53 178 GLU A O 1
ATOM 1371 N N . ALA A 1 179 ? 6.414 27.244 63.868 1.00 58.34 179 ALA A N 1
ATOM 1372 C CA . ALA A 1 179 ? 6.579 26.386 65.041 1.00 58.34 179 ALA A CA 1
ATOM 1373 C C . ALA A 1 179 ? 7.908 26.646 65.779 1.00 58.34 179 ALA A C 1
ATOM 1375 O O . ALA A 1 179 ? 7.939 26.583 67.009 1.00 58.34 179 ALA A O 1
ATOM 1376 N N . ASP A 1 180 ? 8.973 27.018 65.061 1.00 59.03 180 ASP A N 1
ATOM 1377 C CA . ASP A 1 180 ? 10.281 27.328 65.662 1.00 59.03 180 ASP A CA 1
ATOM 1378 C C . ASP A 1 180 ? 10.317 28.710 66.344 1.00 59.03 180 ASP A C 1
ATOM 1380 O O . ASP A 1 180 ? 11.062 28.916 67.304 1.00 59.03 180 ASP A O 1
ATOM 1384 N N . GLN A 1 181 ? 9.465 29.661 65.939 1.00 60.62 181 GLN A N 1
ATOM 1385 C CA . GLN A 1 181 ? 9.450 31.006 66.536 1.00 60.62 181 GLN A CA 1
ATOM 1386 C C . GLN A 1 181 ? 8.706 31.100 67.880 1.00 60.62 181 GLN A C 1
ATOM 1388 O O . GLN A 1 181 ? 8.878 32.081 68.605 1.00 60.62 181 GLN A O 1
ATOM 1393 N N . ARG A 1 182 ? 7.906 30.095 68.267 1.00 62.03 182 ARG A N 1
ATOM 1394 C CA . ARG A 1 182 ? 7.155 30.102 69.545 1.00 62.03 182 ARG A CA 1
ATOM 1395 C C . ARG A 1 182 ? 7.846 29.356 70.692 1.00 62.03 182 ARG A C 1
ATOM 1397 O O . ARG A 1 182 ? 7.285 29.280 71.782 1.00 62.0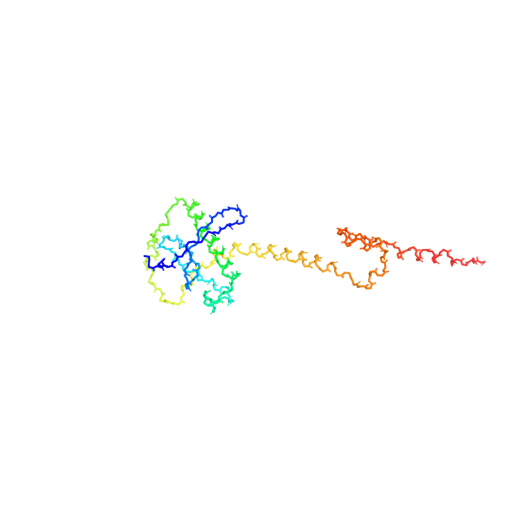3 182 ARG A O 1
ATOM 1404 N N . GLY A 1 183 ? 9.044 28.811 70.469 1.00 59.34 183 GLY A N 1
ATOM 1405 C CA . GLY A 1 183 ? 9.640 27.797 71.344 1.00 59.34 183 GLY A CA 1
ATOM 1406 C C . GLY A 1 183 ? 11.023 28.095 71.926 1.00 59.34 183 GLY A C 1
ATOM 1407 O O . GLY A 1 183 ? 11.719 27.141 72.259 1.00 59.34 183 GLY A O 1
ATOM 1408 N N . ALA A 1 184 ? 11.455 29.353 72.068 1.00 57.12 184 ALA A N 1
ATOM 1409 C CA . ALA A 1 184 ? 12.712 29.665 72.761 1.00 57.12 184 ALA A CA 1
ATOM 1410 C C . ALA A 1 184 ? 12.467 29.983 74.254 1.00 57.12 184 ALA A C 1
ATOM 1412 O O . ALA A 1 184 ? 12.073 31.106 74.577 1.00 57.12 184 ALA A O 1
ATOM 1413 N N . PRO A 1 185 ? 12.691 29.046 75.201 1.00 60.28 185 PRO A N 1
ATOM 1414 C CA . PRO A 1 185 ? 12.708 29.382 76.618 1.00 60.28 185 PRO A CA 1
ATOM 1415 C C . PRO A 1 185 ? 13.965 30.195 76.952 1.00 60.28 185 PRO A C 1
ATOM 1417 O O . PRO A 1 185 ? 15.092 29.776 76.673 1.00 60.28 185 PRO A O 1
ATOM 1420 N N . ALA A 1 186 ? 13.762 31.350 77.586 1.00 55.84 186 ALA A N 1
ATOM 1421 C CA . ALA A 1 186 ? 14.822 32.156 78.175 1.00 55.84 186 ALA A CA 1
ATOM 1422 C C . ALA A 1 186 ? 15.593 31.320 79.210 1.00 55.84 186 ALA A C 1
ATOM 1424 O O . ALA A 1 186 ? 15.035 30.902 80.225 1.00 55.84 186 ALA A O 1
ATOM 1425 N N . ARG A 1 187 ? 16.877 31.062 78.949 1.00 58.59 187 ARG A N 1
ATOM 1426 C CA . ARG A 1 187 ? 17.790 30.517 79.957 1.00 58.59 187 ARG A CA 1
ATOM 1427 C C . ARG A 1 187 ? 18.292 31.669 80.825 1.00 58.59 187 ARG A C 1
ATOM 1429 O O . ARG A 1 187 ? 18.898 32.602 80.304 1.00 58.59 187 ARG A O 1
ATOM 1436 N N . SER A 1 188 ? 17.962 31.599 82.114 1.00 64.69 188 SER A N 1
ATOM 1437 C CA . SER A 1 188 ? 18.599 32.358 83.201 1.00 64.69 188 SER A CA 1
ATOM 1438 C C . SER A 1 188 ? 19.969 31.783 83.539 1.00 64.69 188 SER A C 1
ATOM 1440 O O . SER A 1 188 ? 20.161 30.567 83.297 1.00 64.69 188 SER A O 1
#

Organism: NCBI:txid1333877

Foldseek 3Di:
DPPQVQWDWDWDQDPVRDIFTWTQHPWLGTWAQDLQNPGTHRCPDDPPPPPPNPDTPVRDDPVRSNVVRNVRRVRNVVSVVVCVVVPHHPPPPPDVVVVPPDPPPDDDPPPPPPPVVVVVVVVVVVVVVVVVVVVVVVVVPCPDPVNVVVDDPVQVVCVVVVHDRPDPPVPVVVVVVVVVVVDDDDDD

Secondary structure (DSSP, 8-state):
-TT-TTEEEEEEE-TTS-EEEEEEETTTEEEEE-TTSS-EEE----TT-TTTTTS-GGGS-HHHHHHHHHHHHHHHHHHHHHHHHTTS-------TTTTTS----SS-----GGGTSHHHHHHHHHHHHHHHHHHHHHHHT---HHHHTTS-HHHHHHHHTTPPPPP----TTHHHHHHHTT------